Protein AF-A0A258ALD1-F1 (afdb_monomer)

pLDDT: mean 86.52, std 18.23, range [39.41, 98.69]

Foldseek 3Di:
DPDPPPVVPVVVVVVVVVVVVVVVVVVVVVCVVVVVVDPDDDPLLVVCLVCVLVQAAEQEEEAPPSPLVVSVVCCVVVVSFPWAEEAADADPVVLVVVQVVVVVVVAQEWEEEPVDGGSVRTSYYYYHLVRCLVCLVVLHDIQEYEAAALVCLPPPPCVVSSVSCLLSHHQSYHYYYHHYHDPPSVVVQVVSVVSVGRYDYGYD

Nearest PDB structures (foldseek):
  2xgj-assembly2_B  TM=9.219E-01  e=4.248E-13  Saccharomyces cerevisiae
  6ieh-assembly1_B  TM=8.951E-01  e=2.897E-13  Homo sapiens
  5ooq-assembly2_B  TM=9.127E-01  e=3.985E-13  Saccharomyces cerevisiae S288C
  6bb8-assembly1_A  TM=9.026E-01  e=2.881E-12  Neurospora crassa
  8jix-assembly1_A  TM=6.805E-01  e=1.129E-04  Bagaza virus

Solvent-accessible surface area (backbone atoms only — not comparable to full-atom values): 11188 Å² total; per-residue (Å²): 146,84,80,82,70,67,74,63,56,61,62,54,54,56,53,52,53,50,51,51,51,51,52,53,50,49,53,46,61,67,42,50,69,57,55,78,66,57,83,74,78,54,72,58,43,52,49,50,46,51,40,47,73,74,66,27,25,37,39,37,36,33,55,82,86,73,52,73,69,49,36,57,51,51,38,58,74,67,65,68,62,81,57,36,31,36,44,23,29,90,40,64,67,57,24,52,52,52,40,51,52,42,46,72,72,66,48,68,58,11,33,36,41,98,88,45,77,42,57,74,84,29,53,31,25,29,18,28,58,76,65,48,44,68,43,22,76,73,58,45,63,39,40,31,40,32,37,41,55,48,68,46,43,78,36,92,89,52,7,66,57,47,49,46,47,65,71,38,46,32,92,77,30,36,44,39,37,34,28,45,78,62,97,55,60,64,59,55,31,51,49,40,38,75,73,75,44,54,49,46,78,44,69,114

Mean predicted aligned error: 9.78 Å

Structure (mmCIF, N/CA/C/O backbone):
data_AF-A0A258ALD1-F1
#
_entry.id   AF-A0A258ALD1-F1
#
loop_
_atom_site.group_PDB
_atom_site.id
_atom_site.type_symbol
_atom_site.label_atom_id
_atom_site.label_alt_id
_atom_site.label_comp_id
_atom_site.label_asym_id
_atom_site.label_entity_id
_atom_site.label_seq_id
_atom_site.pdbx_PDB_ins_code
_atom_site.Cartn_x
_atom_site.Cartn_y
_atom_site.Cartn_z
_atom_site.occupancy
_atom_site.B_iso_or_equiv
_atom_site.auth_seq_id
_atom_site.auth_comp_id
_atom_site.auth_asym_id
_atom_site.auth_atom_id
_atom_site.pdbx_PDB_model_num
ATOM 1 N N . MET A 1 1 ? -48.082 32.576 -59.870 1.00 44.81 1 MET A N 1
ATOM 2 C CA . MET A 1 1 ? -47.242 33.188 -58.813 1.00 44.81 1 MET A CA 1
ATOM 3 C C . MET A 1 1 ? -46.838 32.114 -57.796 1.00 44.81 1 MET A C 1
ATOM 5 O O . MET A 1 1 ? -47.019 32.291 -56.600 1.00 44.81 1 MET A O 1
ATOM 9 N N . ALA A 1 2 ? -46.371 30.959 -58.283 1.00 45.81 2 ALA A N 1
ATOM 10 C CA . ALA A 1 2 ? -46.185 29.747 -57.482 1.00 45.81 2 ALA A CA 1
ATOM 11 C C . ALA A 1 2 ? -44.977 28.924 -57.966 1.00 45.81 2 ALA A C 1
ATOM 13 O O . ALA A 1 2 ? -45.041 27.704 -57.938 1.00 45.81 2 ALA A O 1
ATOM 14 N N . ASP A 1 3 ? -43.903 29.587 -58.409 1.00 47.59 3 ASP A N 1
ATOM 15 C CA . ASP A 1 3 ? -42.694 28.906 -58.905 1.00 47.59 3 ASP A CA 1
ATOM 16 C C . ASP A 1 3 ? -41.389 29.347 -58.212 1.00 47.59 3 ASP A C 1
ATOM 18 O O . ASP A 1 3 ? -40.332 28.857 -58.569 1.00 47.59 3 ASP A O 1
ATOM 22 N N . ASP A 1 4 ? -41.441 30.180 -57.162 1.00 46.56 4 ASP A N 1
ATOM 23 C CA . ASP A 1 4 ? -40.226 30.699 -56.490 1.00 46.56 4 ASP A CA 1
ATOM 24 C C . ASP A 1 4 ? -39.864 30.004 -55.158 1.00 46.56 4 ASP A C 1
ATOM 26 O O . ASP A 1 4 ? -38.891 30.369 -54.506 1.00 46.56 4 ASP A O 1
ATOM 30 N N . TRP A 1 5 ? -40.623 28.990 -54.717 1.00 42.09 5 TRP A N 1
ATOM 31 C CA . TRP A 1 5 ? -40.427 28.375 -53.386 1.00 42.09 5 TRP A CA 1
ATOM 32 C C . TRP A 1 5 ? -39.824 26.964 -53.398 1.00 42.09 5 TRP A C 1
ATOM 34 O O . TRP A 1 5 ? -39.497 26.450 -52.330 1.00 42.09 5 TRP A O 1
ATOM 44 N N . LYS A 1 6 ? -39.659 26.325 -54.566 1.00 41.78 6 LYS A N 1
ATOM 45 C CA . LYS A 1 6 ? -39.095 24.962 -54.654 1.00 41.78 6 LYS A CA 1
ATOM 46 C C . LYS A 1 6 ? -37.574 24.922 -54.819 1.00 41.78 6 LYS A C 1
ATOM 48 O O . LYS A 1 6 ? -36.954 24.005 -54.297 1.00 41.78 6 LYS A O 1
ATOM 53 N N . GLU A 1 7 ? -36.958 25.928 -55.439 1.00 41.31 7 GLU A N 1
ATOM 54 C CA . GLU A 1 7 ? -35.490 25.980 -55.581 1.00 41.31 7 GLU A CA 1
ATOM 55 C C . GLU A 1 7 ? -34.766 26.430 -54.302 1.00 41.31 7 GLU A C 1
ATOM 57 O O . GLU A 1 7 ? -33.589 26.131 -54.109 1.00 41.31 7 GLU A O 1
ATOM 62 N N . LEU A 1 8 ? -35.471 27.074 -53.365 1.00 39.41 8 LEU A N 1
ATOM 63 C CA . LEU A 1 8 ? -34.888 27.497 -52.090 1.00 39.41 8 LEU A CA 1
ATOM 64 C C . LEU A 1 8 ? -34.886 26.396 -51.015 1.00 39.41 8 LEU A C 1
ATOM 66 O O . LEU A 1 8 ? -34.181 26.554 -50.021 1.00 39.41 8 LEU A O 1
ATOM 70 N N . SER A 1 9 ? -35.614 25.281 -51.174 1.00 43.66 9 SER A N 1
ATOM 71 C CA . SER A 1 9 ? -35.670 24.229 -50.139 1.00 43.66 9 SER A CA 1
ATOM 72 C C . SER A 1 9 ? -34.640 23.109 -50.309 1.00 43.66 9 SER A C 1
ATOM 74 O O . SER A 1 9 ? -34.228 22.529 -49.308 1.00 43.66 9 SER A O 1
ATOM 76 N N . GLU A 1 10 ? -34.194 22.811 -51.533 1.00 41.88 10 GLU A N 1
ATOM 77 C CA . GLU A 1 10 ? -33.174 21.771 -51.776 1.00 41.88 10 GLU A CA 1
ATOM 78 C C . GLU A 1 10 ? -31.748 22.291 -51.523 1.00 41.88 10 GLU A C 1
ATOM 80 O O . GLU A 1 10 ? -30.927 21.586 -50.943 1.00 41.88 10 GLU A O 1
ATOM 85 N N . SER A 1 11 ? -31.480 23.570 -51.809 1.00 45.34 11 SER A N 1
ATOM 86 C CA . SER A 1 11 ? -30.176 24.202 -51.549 1.00 45.34 11 SER A CA 1
ATOM 87 C C . SER A 1 11 ? -29.830 24.317 -50.052 1.00 45.34 11 SER A C 1
ATOM 89 O O . SER A 1 11 ? -28.663 24.198 -49.679 1.00 45.34 11 SER A O 1
ATOM 91 N N . HIS A 1 12 ? -30.816 24.519 -49.170 1.00 42.66 12 HIS A N 1
ATOM 92 C CA . HIS A 1 12 ? -30.557 24.714 -47.736 1.00 42.66 12 HIS A CA 1
ATOM 93 C C . HIS A 1 12 ? -30.401 23.397 -46.955 1.00 42.66 12 HIS A C 1
ATOM 95 O O . HIS A 1 12 ? -29.731 23.383 -45.920 1.00 42.66 12 HIS A O 1
ATOM 101 N N . ALA A 1 13 ? -30.981 22.293 -47.441 1.00 46.34 13 ALA A N 1
ATOM 102 C CA . ALA A 1 13 ? -30.893 20.985 -46.789 1.00 46.34 13 ALA A CA 1
ATOM 103 C C . ALA A 1 13 ? -29.508 20.337 -46.973 1.00 46.34 13 ALA A C 1
ATOM 105 O O . ALA A 1 13 ? -28.936 19.832 -46.004 1.00 46.34 13 ALA A O 1
ATOM 106 N N . ASP A 1 14 ? -28.927 20.444 -48.172 1.00 45.59 14 ASP A N 1
ATOM 107 C CA . ASP A 1 14 ? -27.586 19.919 -48.460 1.00 45.59 14 ASP A CA 1
ATOM 108 C C . ASP A 1 14 ? -26.489 20.720 -47.746 1.00 45.59 14 ASP A C 1
ATOM 110 O O . ASP A 1 14 ? -25.555 20.143 -47.186 1.00 45.59 14 ASP A O 1
ATOM 114 N N . HIS A 1 15 ? -26.632 22.046 -47.650 1.00 43.91 15 HIS A N 1
ATOM 115 C CA . HIS A 1 15 ? -25.692 22.880 -46.897 1.00 43.91 15 HIS A CA 1
ATOM 116 C C . HIS A 1 15 ? -25.704 22.582 -45.388 1.00 43.91 15 HIS A C 1
ATOM 118 O O . HIS A 1 15 ? -24.646 22.604 -44.760 1.00 43.91 15 HIS A O 1
ATOM 124 N N . ALA A 1 16 ? -26.862 22.266 -44.796 1.00 43.94 16 ALA A N 1
ATOM 125 C CA . ALA A 1 16 ? -26.960 21.913 -43.377 1.00 43.94 16 ALA A CA 1
ATOM 126 C C . ALA A 1 16 ? -26.362 20.527 -43.065 1.00 43.94 16 ALA A C 1
ATOM 128 O O . ALA A 1 16 ? -25.743 20.353 -42.013 1.00 43.94 16 ALA A O 1
ATOM 129 N N . LEU A 1 17 ? -26.493 19.558 -43.982 1.00 46.97 17 LEU A N 1
ATOM 130 C CA . LEU A 1 17 ? -25.875 18.232 -43.850 1.00 46.97 17 LEU A CA 1
ATOM 131 C C . LEU A 1 17 ? -24.347 18.293 -43.999 1.00 46.97 17 LEU A C 1
ATOM 133 O O . LEU A 1 17 ? -23.632 17.649 -43.232 1.00 46.97 17 LEU A O 1
ATOM 137 N N . ILE A 1 18 ? -23.849 19.103 -44.939 1.00 49.31 18 ILE A N 1
ATOM 138 C CA . ILE A 1 18 ? -22.412 19.315 -45.163 1.00 49.31 18 ILE A CA 1
ATOM 139 C C . ILE A 1 18 ? -21.787 20.072 -43.983 1.00 49.31 18 ILE A C 1
ATOM 141 O O . ILE A 1 18 ? -20.772 19.632 -43.451 1.00 49.31 18 ILE A O 1
ATOM 145 N N . LEU A 1 19 ? -22.433 21.136 -43.485 1.00 48.06 19 LEU A N 1
ATOM 146 C CA . LEU A 1 19 ? -21.970 21.859 -42.293 1.00 48.06 19 LEU A CA 1
ATOM 147 C C . LEU A 1 19 ? -22.009 20.981 -41.032 1.00 48.06 19 LEU A C 1
ATOM 149 O O . LEU A 1 19 ? -21.083 21.030 -40.227 1.00 48.06 19 LEU A O 1
ATOM 153 N N . GLY A 1 20 ? -23.037 20.144 -40.857 1.00 47.97 20 GLY A N 1
ATOM 154 C CA . GLY A 1 20 ? -23.126 19.201 -39.737 1.00 47.97 20 GLY A CA 1
ATOM 155 C C . GLY A 1 20 ? -22.045 18.112 -39.770 1.00 47.97 20 GLY A C 1
ATOM 156 O O . GLY A 1 20 ? -21.479 17.776 -38.727 1.00 47.97 20 GLY A O 1
ATOM 157 N N . ALA A 1 21 ? -21.708 17.603 -40.960 1.00 51.12 21 ALA A N 1
ATOM 158 C CA . ALA A 1 21 ? -20.622 16.644 -41.157 1.00 51.12 21 ALA A CA 1
ATOM 159 C C . ALA A 1 21 ? -19.234 17.284 -40.962 1.00 51.12 21 ALA A C 1
ATOM 161 O O . ALA A 1 21 ? -18.364 16.671 -40.341 1.00 51.12 21 ALA A O 1
ATOM 162 N N . ASP A 1 22 ? -19.032 18.525 -41.413 1.00 52.34 22 ASP A N 1
ATOM 163 C CA . ASP A 1 22 ? -17.782 19.276 -41.227 1.00 52.34 22 ASP A CA 1
ATOM 164 C C . ASP A 1 22 ? -17.553 19.685 -39.765 1.00 52.34 22 ASP A C 1
ATOM 166 O O . ASP A 1 22 ? -16.430 19.603 -39.264 1.00 52.34 22 ASP A O 1
ATOM 170 N N . ILE A 1 23 ? -18.607 20.054 -39.029 1.00 55.16 23 ILE A N 1
ATOM 171 C CA . ILE A 1 23 ? -18.513 20.350 -37.591 1.00 55.16 23 ILE A CA 1
ATOM 172 C C . ILE A 1 23 ? -18.204 19.069 -36.803 1.00 55.16 23 ILE A C 1
ATOM 174 O O . ILE A 1 23 ? -17.305 19.072 -35.961 1.00 55.16 23 ILE A O 1
ATOM 178 N N . ALA A 1 24 ? -18.882 17.954 -37.102 1.00 56.69 24 ALA A N 1
ATOM 179 C CA . ALA A 1 24 ? -18.622 16.673 -36.444 1.00 56.69 24 ALA A CA 1
ATOM 180 C C . ALA A 1 24 ? -17.208 16.142 -36.737 1.00 56.69 24 ALA A C 1
ATOM 182 O O . ALA A 1 24 ? -16.522 15.676 -35.826 1.00 56.69 24 ALA A O 1
ATOM 183 N N . THR A 1 25 ? -16.734 16.249 -37.983 1.00 56.81 25 THR A N 1
ATOM 184 C CA . THR A 1 25 ? -15.380 15.815 -38.372 1.00 56.81 25 THR A CA 1
ATOM 185 C C . THR A 1 25 ? -14.284 16.750 -37.862 1.00 56.81 25 THR A C 1
ATOM 187 O O . THR A 1 25 ? -13.204 16.269 -37.523 1.00 56.81 25 THR A O 1
ATOM 190 N N . SER A 1 26 ? -14.549 18.053 -37.738 1.00 56.59 26 SER A N 1
ATOM 191 C CA . SER A 1 26 ? -13.669 19.027 -37.080 1.00 56.59 26 SER A CA 1
ATOM 192 C C . SER A 1 26 ? -13.535 18.745 -35.579 1.00 56.59 26 SER A C 1
ATOM 194 O O . SER A 1 26 ? -12.419 18.586 -35.081 1.00 56.59 26 SER A O 1
ATOM 196 N N . SER A 1 27 ? -14.653 18.569 -34.862 1.00 59.19 27 SER A N 1
ATOM 197 C CA . SER A 1 27 ? -14.642 18.186 -33.443 1.00 59.19 27 SER A CA 1
ATOM 198 C C . SER A 1 27 ? -13.949 16.843 -33.214 1.00 59.19 27 SER A C 1
ATOM 200 O O . SER A 1 27 ? -13.121 16.743 -32.314 1.00 59.19 27 SER A O 1
ATOM 202 N N . LEU A 1 28 ? -14.195 15.836 -34.059 1.00 57.81 28 LEU A N 1
ATOM 203 C CA . LEU A 1 28 ? -13.461 14.568 -34.013 1.00 57.81 28 LEU A CA 1
ATOM 204 C C . LEU A 1 28 ? -11.965 14.768 -34.282 1.00 57.81 28 LEU A C 1
ATOM 206 O O . LEU A 1 28 ? -11.157 14.254 -33.521 1.00 57.81 28 LEU A O 1
ATOM 210 N N . LYS A 1 29 ? -11.561 15.563 -35.281 1.00 58.94 29 LYS A N 1
ATOM 21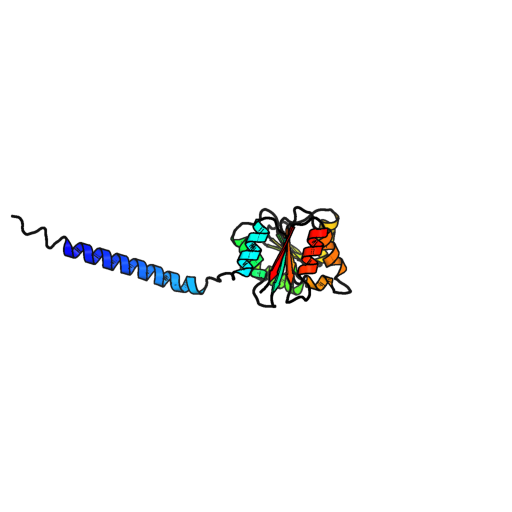1 C CA . LYS A 1 29 ? -10.143 15.885 -35.546 1.00 58.94 29 LYS A CA 1
ATOM 212 C C . LYS A 1 29 ? -9.453 16.609 -34.395 1.00 58.94 29 LYS A C 1
ATOM 214 O O . LYS A 1 29 ? -8.267 16.380 -34.187 1.00 58.94 29 LYS A O 1
ATOM 219 N N . HIS A 1 30 ? -10.172 17.432 -33.638 1.00 60.16 30 HIS A N 1
ATOM 220 C CA . HIS A 1 30 ? -9.656 18.062 -32.422 1.00 60.16 30 HIS A CA 1
ATOM 221 C C . HIS A 1 30 ? -9.643 17.116 -31.209 1.00 60.16 30 HIS A C 1
ATOM 223 O O . HIS A 1 30 ? -8.811 17.292 -30.321 1.00 60.16 30 HIS A O 1
ATOM 229 N N . MET A 1 31 ? -10.505 16.092 -31.185 1.00 55.91 31 MET A N 1
ATOM 230 C CA . MET A 1 31 ? -10.523 15.038 -30.160 1.00 55.91 31 MET A CA 1
ATOM 231 C C . MET A 1 31 ? -9.544 13.886 -30.439 1.00 55.91 31 MET A C 1
ATOM 233 O O . MET A 1 31 ? -9.090 13.228 -29.514 1.00 55.91 31 MET A O 1
ATOM 237 N N . LEU A 1 32 ? -9.183 13.616 -31.694 1.00 56.03 32 LEU A N 1
ATOM 238 C CA . LEU A 1 32 ? -8.274 12.523 -32.069 1.00 56.03 32 LEU A CA 1
ATOM 239 C C . LEU A 1 32 ? -6.878 12.624 -31.406 1.00 56.03 32 LEU A C 1
ATOM 241 O O . LEU A 1 32 ? -6.386 11.602 -30.925 1.00 56.03 32 LEU A O 1
ATOM 245 N N . PRO A 1 33 ? -6.249 13.812 -31.286 1.00 54.00 33 PRO A N 1
ATOM 246 C CA . PRO A 1 33 ? -5.007 13.973 -30.531 1.00 54.00 33 PRO A CA 1
ATOM 247 C C . PRO A 1 33 ? -5.159 13.661 -29.036 1.00 54.00 33 PRO A C 1
ATOM 249 O O . PRO A 1 33 ? -4.245 13.093 -28.443 1.00 54.00 33 PRO A O 1
ATOM 252 N N . SER A 1 34 ? -6.305 13.993 -28.430 1.00 53.38 34 SER A N 1
ATOM 253 C CA . SER A 1 34 ? -6.601 13.687 -27.024 1.00 53.38 34 SER A CA 1
ATOM 254 C C . SER A 1 34 ? -7.017 12.228 -26.805 1.00 53.38 34 SER A C 1
ATOM 256 O O . SER A 1 34 ? -6.728 11.672 -25.748 1.00 53.38 34 SER A O 1
ATOM 258 N N . LEU A 1 35 ? -7.591 11.562 -27.812 1.00 51.50 35 LEU A N 1
ATOM 259 C CA . LEU A 1 35 ? -7.842 10.116 -27.812 1.00 51.50 35 LEU A CA 1
ATOM 260 C C . LEU A 1 35 ? -6.537 9.303 -27.828 1.00 51.50 35 LEU A C 1
ATOM 262 O O . LEU A 1 35 ? -6.456 8.286 -27.149 1.00 51.50 35 LEU A O 1
ATOM 266 N N . ASN A 1 36 ? -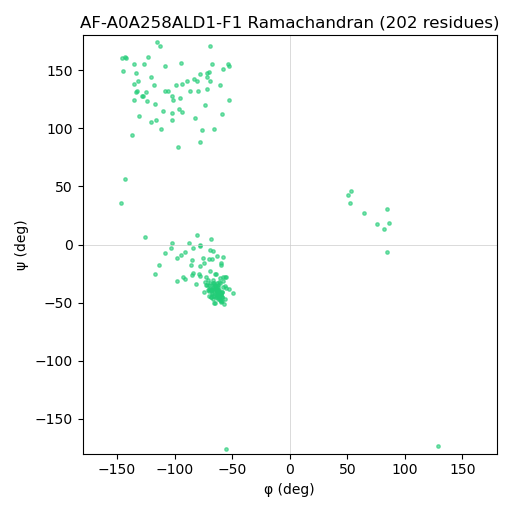5.486 9.781 -28.504 1.00 47.66 36 ASN A N 1
ATOM 267 C CA . ASN A 1 36 ? -4.157 9.147 -28.469 1.00 47.66 36 ASN A CA 1
ATOM 268 C C . ASN A 1 36 ? -3.425 9.291 -27.119 1.00 47.66 36 ASN A C 1
ATOM 270 O O . ASN A 1 36 ? -2.415 8.625 -26.902 1.00 47.66 36 ASN A O 1
ATOM 274 N N . GLN A 1 37 ? -3.910 10.151 -26.219 1.00 56.41 37 GLN A N 1
ATOM 275 C CA . GLN A 1 37 ? -3.384 10.311 -24.856 1.00 56.41 37 GLN A CA 1
ATOM 276 C C . GLN A 1 37 ? -4.270 9.640 -23.796 1.00 56.41 37 GLN A C 1
ATOM 278 O O . GLN A 1 37 ? -3.920 9.634 -22.615 1.00 56.41 37 GLN A O 1
ATOM 283 N N . LEU A 1 38 ? -5.405 9.058 -24.195 1.00 62.09 38 LEU A N 1
ATOM 284 C CA . LEU A 1 38 ? -6.278 8.319 -23.293 1.00 62.09 38 LEU A CA 1
ATOM 285 C C . LEU A 1 38 ? -5.664 6.947 -23.011 1.00 62.09 38 LEU A C 1
ATOM 287 O O . LEU A 1 38 ? -5.788 6.004 -23.790 1.00 62.09 38 LEU A O 1
ATOM 291 N N . LYS A 1 39 ? -4.997 6.844 -21.860 1.00 76.25 39 LYS A N 1
ATOM 292 C CA . LYS A 1 39 ? -4.595 5.564 -21.278 1.00 76.25 39 LYS A CA 1
ATOM 293 C C . LYS A 1 39 ? -5.869 4.813 -20.895 1.00 76.25 39 LYS A C 1
ATOM 295 O O . LYS A 1 39 ? -6.495 5.130 -19.891 1.00 76.25 39 LYS A O 1
ATOM 300 N N . LEU A 1 40 ? -6.296 3.875 -21.734 1.00 84.25 40 LEU A N 1
ATOM 301 C CA . LEU A 1 40 ? -7.428 3.014 -21.415 1.00 84.25 40 LEU A CA 1
ATOM 302 C C . LEU A 1 40 ? -6.954 1.896 -20.482 1.00 84.25 40 LEU A C 1
ATOM 304 O O . LEU A 1 40 ? -5.919 1.288 -20.754 1.00 84.25 40 LEU A O 1
ATOM 308 N N . PRO A 1 41 ? -7.672 1.633 -19.384 1.00 88.31 41 PRO A N 1
ATOM 309 C CA . PRO A 1 41 ? -7.338 0.535 -18.495 1.00 88.31 41 PRO A CA 1
ATOM 310 C C . PRO A 1 41 ? -7.660 -0.817 -19.123 1.00 88.31 41 PRO A C 1
ATOM 312 O O . PRO A 1 41 ? -8.678 -0.993 -19.799 1.00 88.31 41 PRO A O 1
ATOM 315 N N . ASP A 1 42 ? -6.806 -1.788 -18.833 1.00 93.50 42 ASP A N 1
ATOM 316 C CA . ASP A 1 42 ? -7.022 -3.172 -19.225 1.00 93.50 42 ASP A CA 1
ATOM 317 C C . ASP A 1 42 ? -8.215 -3.783 -18.464 1.00 93.50 42 ASP A C 1
ATOM 319 O O . ASP A 1 42 ? -8.516 -3.376 -17.332 1.00 93.50 42 ASP A O 1
ATOM 323 N N . PRO A 1 43 ? -8.872 -4.826 -19.012 1.00 94.88 43 PRO A N 1
ATOM 324 C CA . PRO A 1 43 ? -10.003 -5.482 -18.354 1.00 94.88 43 PRO A CA 1
ATOM 325 C C . PRO A 1 43 ? -9.717 -5.942 -16.916 1.00 94.88 43 PRO A C 1
ATOM 327 O O . PRO A 1 43 ? -10.572 -5.790 -16.044 1.00 94.88 43 PRO A O 1
ATOM 330 N N . TRP A 1 44 ? -8.509 -6.443 -16.642 1.00 94.88 44 TRP A N 1
ATOM 331 C CA . TRP A 1 44 ? -8.108 -6.895 -15.306 1.00 94.88 44 TRP A CA 1
ATOM 332 C C . TRP A 1 44 ? -7.955 -5.727 -14.313 1.00 94.88 44 TRP A C 1
ATOM 334 O O . TRP A 1 44 ? -8.303 -5.859 -13.141 1.00 94.88 44 TRP A O 1
ATOM 344 N N . GLN A 1 45 ? -7.521 -4.546 -14.773 1.00 96.38 45 GLN A N 1
ATOM 345 C CA . GLN A 1 45 ? -7.446 -3.341 -13.936 1.00 96.38 45 GLN A CA 1
ATOM 346 C C . GLN A 1 45 ? -8.854 -2.873 -13.559 1.00 96.38 45 GLN A C 1
ATOM 348 O O . GLN A 1 45 ? -9.125 -2.571 -12.398 1.00 96.38 45 GLN A O 1
ATOM 353 N N . HIS A 1 46 ? -9.783 -2.885 -14.520 1.00 94.94 46 HIS A N 1
ATOM 354 C CA . HIS A 1 46 ? -11.198 -2.614 -14.266 1.00 94.94 46 HIS A CA 1
ATOM 355 C C . HIS A 1 46 ? -11.842 -3.625 -13.314 1.00 94.94 46 HIS A C 1
ATOM 357 O O . HIS A 1 46 ? -12.610 -3.232 -12.434 1.00 94.94 46 HIS A O 1
ATOM 363 N N . GLN A 1 47 ? -11.523 -4.912 -13.457 1.00 96.81 47 GLN A N 1
ATOM 364 C CA . GLN A 1 47 ? -11.979 -5.946 -12.532 1.00 96.81 47 GLN A CA 1
ATOM 365 C C . GLN A 1 47 ? -11.515 -5.644 -11.100 1.00 96.81 47 GLN A C 1
ATOM 367 O O . GLN A 1 47 ? -12.348 -5.618 -10.195 1.00 96.81 47 GLN A O 1
ATOM 372 N N . ALA A 1 48 ? -10.229 -5.335 -10.901 1.00 97.25 48 ALA A N 1
ATOM 373 C CA . ALA A 1 48 ? -9.690 -4.974 -9.589 1.00 97.25 48 ALA A CA 1
ATOM 374 C C . ALA A 1 48 ? -10.392 -3.744 -8.986 1.00 97.25 48 ALA A C 1
ATOM 376 O O . ALA A 1 48 ? -10.800 -3.766 -7.825 1.00 97.25 48 ALA A O 1
ATOM 377 N N . VAL A 1 49 ? -10.608 -2.692 -9.784 1.00 96.44 49 VAL A N 1
ATOM 378 C CA . VAL A 1 49 ? -11.348 -1.491 -9.356 1.00 96.44 49 VAL A CA 1
ATOM 379 C C . VAL A 1 49 ? -12.771 -1.841 -8.908 1.00 96.44 49 VAL A C 1
ATOM 381 O O . VAL A 1 49 ? -13.222 -1.367 -7.865 1.00 96.44 49 VAL A O 1
ATOM 384 N N . ASN A 1 50 ? -13.488 -2.673 -9.665 1.00 96.06 50 ASN A N 1
ATOM 385 C CA . ASN A 1 50 ? -14.861 -3.055 -9.332 1.00 96.06 50 ASN A CA 1
ATOM 386 C C . ASN A 1 50 ? -14.942 -3.882 -8.043 1.00 96.06 50 ASN A C 1
ATOM 388 O O . ASN A 1 50 ? -15.828 -3.634 -7.226 1.00 96.06 50 ASN A O 1
ATOM 392 N N . LEU A 1 51 ? -13.998 -4.801 -7.831 1.00 97.44 51 LEU A N 1
ATOM 393 C CA . LEU A 1 51 ? -13.909 -5.606 -6.611 1.00 97.44 51 LEU A CA 1
ATOM 394 C C . LEU A 1 51 ? -13.663 -4.739 -5.368 1.00 97.44 51 LEU A C 1
ATOM 396 O O . LEU A 1 51 ? -14.391 -4.854 -4.377 1.00 97.44 51 LEU A O 1
ATOM 400 N N . LEU A 1 52 ? -12.715 -3.798 -5.451 1.00 96.88 52 LEU A N 1
ATOM 401 C CA . LEU A 1 52 ? -12.446 -2.839 -4.372 1.00 96.88 52 LEU A CA 1
ATOM 402 C C . LEU A 1 52 ? -13.689 -2.000 -4.051 1.00 96.88 52 LEU A C 1
ATOM 404 O O . LEU A 1 52 ? -14.036 -1.808 -2.884 1.00 96.88 52 LEU A O 1
ATOM 408 N N . ARG A 1 53 ? -14.421 -1.560 -5.084 1.00 94.25 53 ARG A N 1
ATOM 409 C CA . ARG A 1 53 ? -15.677 -0.807 -4.932 1.00 94.25 53 ARG A CA 1
ATOM 410 C C . ARG A 1 53 ? -16.808 -1.628 -4.317 1.00 94.25 53 ARG A C 1
ATOM 412 O O . ARG A 1 53 ? -17.640 -1.056 -3.618 1.00 94.25 53 ARG A O 1
ATOM 419 N N . SER A 1 54 ? -16.847 -2.943 -4.538 1.00 94.44 54 SER A N 1
ATOM 420 C CA . SER A 1 54 ? -17.807 -3.837 -3.873 1.00 94.44 54 SER A CA 1
ATOM 421 C C . SER A 1 54 ? -17.427 -4.188 -2.432 1.00 94.44 54 SER A C 1
ATOM 423 O O . SER A 1 54 ? -18.162 -4.910 -1.759 1.00 94.44 54 SER A O 1
ATOM 425 N N . GLY A 1 55 ? -16.302 -3.666 -1.939 1.00 94.38 55 GLY A N 1
ATOM 426 C CA . GLY A 1 55 ? -15.829 -3.905 -0.584 1.00 94.38 55 GLY A CA 1
ATOM 427 C C . GLY A 1 55 ? -14.989 -5.174 -0.429 1.00 94.38 55 GLY A C 1
ATOM 428 O O . GLY A 1 55 ? -14.840 -5.641 0.698 1.00 94.38 55 GLY A O 1
ATOM 429 N N . CYS A 1 56 ? -14.453 -5.721 -1.524 1.00 97.38 56 CYS A N 1
ATOM 430 C CA . CYS A 1 56 ? -13.489 -6.818 -1.481 1.00 97.38 56 CYS A CA 1
ATOM 431 C C . CYS A 1 56 ? -12.067 -6.265 -1.397 1.00 97.38 56 CYS A C 1
ATOM 433 O O . CYS A 1 56 ? -11.737 -5.276 -2.049 1.00 97.38 56 CYS A O 1
ATOM 435 N N . ASP A 1 57 ? -11.226 -6.918 -0.611 1.00 98.56 57 ASP A N 1
ATOM 436 C CA . ASP A 1 57 ? -9.784 -6.811 -0.737 1.00 98.56 57 ASP A CA 1
ATOM 437 C C . ASP A 1 57 ? -9.342 -7.499 -2.030 1.00 98.56 57 ASP A C 1
ATOM 439 O O . ASP A 1 57 ? -9.965 -8.463 -2.484 1.00 98.56 57 ASP A O 1
ATOM 443 N N . VAL A 1 58 ? -8.274 -6.999 -2.642 1.00 98.50 58 VAL A N 1
ATOM 444 C CA . VAL A 1 58 ? -7.808 -7.506 -3.934 1.00 98.50 58 VAL A CA 1
ATOM 445 C C . VAL A 1 58 ? -6.333 -7.852 -3.869 1.00 98.50 58 VAL A C 1
ATOM 447 O O . VAL A 1 58 ? -5.503 -7.019 -3.503 1.00 98.50 58 VAL A O 1
ATOM 450 N N . VAL A 1 59 ? -6.014 -9.077 -4.281 1.00 98.19 59 VAL A N 1
ATOM 451 C CA . VAL A 1 59 ? -4.647 -9.562 -4.475 1.00 98.19 59 VAL A CA 1
ATOM 452 C C . VAL A 1 59 ? -4.348 -9.559 -5.969 1.00 98.19 59 VAL A C 1
ATOM 454 O O . VAL A 1 59 ? -4.946 -10.310 -6.735 1.00 98.19 59 VAL A O 1
ATOM 457 N N . VAL A 1 60 ? -3.425 -8.705 -6.399 1.00 97.06 60 VAL A N 1
ATOM 458 C CA . VAL A 1 60 ? -3.029 -8.584 -7.804 1.00 97.06 60 VAL A CA 1
ATOM 459 C C . VAL A 1 60 ? -1.714 -9.314 -8.033 1.00 97.06 60 VAL A C 1
ATOM 461 O O . VAL A 1 60 ? -0.701 -8.983 -7.411 1.00 97.06 60 VAL A O 1
ATOM 464 N N . SER A 1 61 ? -1.707 -10.249 -8.983 1.00 93.50 61 SER A N 1
ATOM 465 C CA . SER A 1 61 ? -0.475 -10.817 -9.532 1.00 93.50 61 SER A CA 1
ATOM 466 C C . SER A 1 61 ? -0.367 -10.477 -11.013 1.00 93.50 61 SER A C 1
ATOM 468 O O . SER A 1 61 ? -1.103 -10.998 -11.845 1.00 93.50 61 SER A O 1
ATOM 470 N N . ALA A 1 62 ? 0.547 -9.565 -11.335 1.00 92.06 62 ALA A N 1
ATOM 471 C CA . ALA A 1 62 ? 0.804 -9.138 -12.705 1.00 92.06 62 ALA A CA 1
ATOM 472 C C . ALA A 1 62 ? 2.299 -8.843 -12.879 1.00 92.06 62 ALA A C 1
ATOM 474 O O . ALA A 1 62 ? 2.930 -8.361 -11.928 1.00 92.06 62 ALA A O 1
ATOM 475 N N . PRO A 1 63 ? 2.889 -9.043 -14.069 1.00 90.06 63 PRO A N 1
ATOM 476 C CA . PRO A 1 63 ? 4.287 -8.710 -14.321 1.00 90.06 63 PRO A CA 1
ATOM 477 C C . PRO A 1 63 ? 4.649 -7.263 -13.947 1.00 90.06 63 PRO A C 1
ATOM 479 O O . PRO A 1 63 ? 3.817 -6.345 -13.927 1.00 90.06 63 PRO A O 1
ATOM 482 N N . THR A 1 64 ? 5.920 -7.026 -13.628 1.00 87.31 64 THR A N 1
ATOM 483 C CA . THR A 1 64 ? 6.435 -5.660 -13.453 1.00 87.31 64 THR A CA 1
ATOM 484 C C . THR A 1 64 ? 6.280 -4.886 -14.760 1.00 87.31 64 THR A C 1
ATOM 486 O O . THR A 1 64 ? 6.514 -5.422 -15.839 1.00 87.31 64 THR A O 1
ATOM 489 N N . GLY A 1 65 ? 5.834 -3.632 -14.674 1.00 85.19 65 GLY A N 1
ATOM 490 C CA . GLY A 1 65 ? 5.532 -2.815 -15.854 1.00 85.19 65 GLY A CA 1
ATOM 491 C C . GLY A 1 65 ? 4.132 -3.015 -16.447 1.00 85.19 65 GLY A C 1
ATOM 492 O O . GLY A 1 65 ? 3.735 -2.209 -17.279 1.00 85.19 65 GLY A O 1
ATOM 493 N N . ALA A 1 66 ? 3.331 -3.979 -15.969 1.00 88.00 66 ALA A N 1
ATOM 494 C CA . ALA A 1 66 ? 1.942 -4.171 -16.422 1.00 88.00 66 ALA A CA 1
ATOM 495 C C . ALA A 1 66 ? 0.989 -3.018 -16.028 1.00 88.00 66 ALA A C 1
ATOM 497 O O . ALA A 1 66 ? -0.171 -2.999 -16.413 1.00 88.00 66 ALA A O 1
ATOM 498 N N . GLY A 1 67 ? 1.449 -2.042 -15.239 1.00 90.69 67 GLY A N 1
ATOM 499 C CA . GLY A 1 67 ? 0.628 -0.896 -14.842 1.00 90.69 67 GLY A CA 1
ATOM 500 C C . GLY A 1 67 ? -0.265 -1.147 -13.626 1.00 90.69 67 GLY A C 1
ATOM 501 O O . GLY A 1 67 ? -1.308 -0.519 -13.510 1.00 90.69 67 GLY A O 1
ATOM 502 N N . LYS A 1 68 ? 0.142 -2.014 -12.688 1.00 94.69 68 LYS A N 1
ATOM 503 C CA . LYS A 1 68 ? -0.578 -2.274 -11.420 1.00 94.69 68 LYS A CA 1
ATOM 504 C C . LYS A 1 68 ? -0.955 -1.001 -10.656 1.00 94.69 68 LYS A C 1
ATOM 506 O O . LYS A 1 68 ? -2.087 -0.876 -10.199 1.00 94.69 68 LYS A O 1
ATOM 511 N N . THR A 1 69 ? -0.044 -0.027 -10.594 1.00 94.25 69 THR A N 1
ATOM 512 C CA . THR A 1 69 ? -0.284 1.287 -9.973 1.00 94.25 69 THR A CA 1
ATOM 513 C C . THR A 1 69 ? -1.494 2.007 -10.574 1.00 94.25 69 THR A C 1
ATOM 515 O O . THR A 1 69 ? -2.184 2.738 -9.866 1.00 94.25 69 THR A O 1
ATOM 518 N N . TYR A 1 70 ? -1.823 1.745 -11.845 1.00 95.19 70 TYR A N 1
ATOM 519 C CA . TYR A 1 70 ? -2.958 2.377 -12.507 1.00 95.19 70 TYR A CA 1
ATOM 520 C C . TYR A 1 70 ? -4.303 1.987 -11.875 1.00 95.19 70 TYR A C 1
ATOM 522 O O . TYR A 1 70 ? -5.226 2.790 -11.898 1.00 95.19 70 TYR A O 1
ATOM 530 N N . ILE A 1 71 ? -4.413 0.824 -11.214 1.00 96.06 71 ILE A N 1
ATOM 531 C CA . ILE A 1 71 ? -5.611 0.455 -10.433 1.00 96.06 71 ILE A CA 1
ATOM 532 C C . ILE A 1 71 ? -5.906 1.517 -9.369 1.00 96.06 71 ILE A C 1
ATOM 534 O O . ILE A 1 71 ? -7.042 1.975 -9.233 1.00 96.06 71 ILE A O 1
ATOM 538 N N . PHE A 1 72 ? -4.877 1.932 -8.628 1.00 96.88 72 PHE A N 1
ATOM 539 C CA . PHE A 1 72 ? -5.014 2.952 -7.595 1.00 96.88 72 PHE A CA 1
ATOM 540 C C . PHE A 1 72 ? -5.341 4.326 -8.194 1.00 96.88 72 PHE A C 1
ATOM 542 O O . PHE A 1 72 ? -6.220 5.033 -7.700 1.00 96.88 72 PHE A O 1
ATOM 549 N N . GLU A 1 73 ? -4.688 4.681 -9.301 1.00 95.19 73 GLU A N 1
ATOM 550 C CA . GLU A 1 73 ? -4.927 5.944 -10.003 1.00 95.19 73 GLU A CA 1
ATOM 551 C C . GLU A 1 73 ? -6.360 6.048 -10.539 1.00 95.19 73 GLU A C 1
ATOM 553 O O . GLU A 1 73 ? -6.983 7.100 -10.400 1.00 95.19 73 GLU A O 1
ATOM 558 N N . LEU A 1 74 ? -6.928 4.955 -11.054 1.00 94.06 74 LEU A N 1
ATOM 559 C CA . LEU A 1 74 ? -8.327 4.891 -11.487 1.00 94.06 74 LEU A CA 1
ATOM 560 C C . LEU A 1 74 ? -9.303 5.108 -10.323 1.00 94.06 74 LEU A C 1
ATOM 562 O O . LEU A 1 74 ? -10.282 5.842 -10.470 1.00 94.06 74 LEU A O 1
ATOM 566 N N . LEU A 1 75 ? -9.042 4.513 -9.152 1.00 93.31 75 LEU A N 1
ATOM 567 C CA . LEU A 1 75 ? -9.872 4.721 -7.956 1.00 93.31 75 LEU A CA 1
ATOM 568 C C . LEU A 1 75 ? -9.843 6.178 -7.494 1.00 93.31 75 LEU A C 1
ATOM 570 O O . LEU A 1 75 ? -10.889 6.740 -7.150 1.00 93.31 75 LEU A O 1
ATOM 574 N N . HIS A 1 76 ? -8.653 6.783 -7.500 1.00 92.56 76 HIS A N 1
ATOM 575 C CA . HIS A 1 76 ? -8.471 8.179 -7.128 1.00 92.56 76 HIS A CA 1
ATOM 576 C C . HIS A 1 76 ? -9.182 9.121 -8.112 1.00 92.56 76 HIS A C 1
ATOM 578 O O . HIS A 1 76 ? -9.988 9.957 -7.698 1.00 92.56 76 HIS A O 1
ATOM 584 N N . GLN A 1 77 ? -8.958 8.944 -9.418 1.00 88.94 77 GLN A N 1
ATOM 585 C CA . GLN A 1 77 ? -9.561 9.763 -10.478 1.00 88.94 77 GLN A CA 1
ATOM 586 C C . GLN A 1 77 ? -11.087 9.632 -10.525 1.00 88.94 77 GLN A C 1
ATOM 588 O O . GLN A 1 77 ? -11.789 10.629 -10.699 1.00 88.94 77 GLN A O 1
ATOM 593 N N . GLY A 1 78 ? -11.612 8.424 -10.302 1.00 84.44 78 GLY A N 1
ATOM 594 C CA . GLY A 1 78 ? -13.050 8.167 -10.212 1.00 84.44 78 GLY A CA 1
ATOM 595 C C . GLY A 1 78 ? -13.717 8.762 -8.966 1.00 84.44 78 GLY A C 1
ATOM 596 O O . GLY A 1 78 ? -14.937 8.682 -8.837 1.00 84.44 78 GLY A O 1
ATOM 597 N N . ARG A 1 79 ? -12.941 9.363 -8.045 1.00 82.31 79 ARG A N 1
ATOM 598 C CA . ARG A 1 79 ? -13.403 9.874 -6.740 1.00 82.31 79 ARG A CA 1
ATOM 599 C C . ARG A 1 79 ? -14.179 8.819 -5.947 1.00 82.31 79 ARG A C 1
ATOM 601 O O . ARG A 1 79 ? -15.150 9.125 -5.261 1.00 82.31 79 ARG A O 1
ATOM 608 N N . HIS A 1 80 ? -13.751 7.565 -6.068 1.00 78.25 80 HIS A N 1
ATOM 609 C CA . HIS A 1 80 ? -14.377 6.420 -5.407 1.00 78.25 80 HIS A CA 1
ATOM 610 C C . HIS A 1 80 ? -13.765 6.124 -4.032 1.00 78.25 80 HIS A C 1
ATOM 612 O O . HIS A 1 80 ? -14.267 5.273 -3.303 1.00 78.25 80 HIS A O 1
ATOM 618 N N . LEU A 1 81 ? -12.686 6.822 -3.673 1.00 79.12 81 LEU A N 1
ATOM 619 C CA . LEU A 1 81 ? -12.054 6.728 -2.364 1.00 79.12 81 LEU A CA 1
ATOM 620 C C . LEU A 1 81 ? -12.798 7.624 -1.368 1.00 79.12 81 LEU A C 1
ATOM 622 O O . LEU A 1 81 ? -12.721 8.850 -1.433 1.00 79.12 81 LEU A O 1
ATOM 626 N N . HIS A 1 82 ? -13.524 6.999 -0.444 1.00 85.12 82 HIS A N 1
ATOM 627 C CA . HIS A 1 82 ? -14.201 7.675 0.660 1.00 85.12 82 HIS A CA 1
ATOM 628 C C . HIS A 1 82 ? -13.332 7.597 1.920 1.00 85.12 82 HIS A C 1
ATOM 630 O O . HIS A 1 82 ? -13.500 6.704 2.743 1.00 85.12 82 HIS A O 1
ATOM 636 N N . GLY A 1 83 ? -12.378 8.521 2.043 1.00 93.75 83 GLY A N 1
ATOM 637 C CA . GLY A 1 83 ? -11.429 8.592 3.157 1.00 93.75 83 GLY A CA 1
ATOM 638 C C . GLY A 1 83 ? -9.980 8.683 2.681 1.00 93.75 83 GLY A C 1
ATOM 639 O O . GLY A 1 83 ? -9.720 8.832 1.487 1.00 93.75 83 GLY A O 1
ATOM 640 N N . GLN A 1 84 ? -9.041 8.610 3.624 1.00 97.44 84 GLN A N 1
ATOM 641 C CA . GLN A 1 84 ? -7.613 8.589 3.310 1.00 97.44 84 GLN A CA 1
ATOM 642 C C . GLN A 1 84 ? -7.237 7.264 2.640 1.00 97.44 84 GLN A C 1
ATOM 644 O O . GLN A 1 84 ? -7.705 6.202 3.054 1.00 97.44 84 GLN A O 1
ATOM 649 N N . ALA A 1 85 ? -6.361 7.327 1.643 1.00 98.31 85 ALA A N 1
ATOM 650 C CA . ALA A 1 85 ? -5.693 6.174 1.072 1.00 98.31 85 ALA A CA 1
ATOM 651 C C . ALA A 1 85 ? -4.180 6.271 1.270 1.00 98.31 85 ALA A C 1
ATOM 653 O O . ALA A 1 85 ? -3.582 7.329 1.075 1.00 98.31 85 ALA A O 1
ATOM 654 N N . ILE A 1 86 ? -3.561 5.154 1.640 1.00 98.62 86 ILE A N 1
ATOM 655 C CA . ILE A 1 86 ? -2.117 5.070 1.857 1.00 98.62 86 ILE A CA 1
ATOM 656 C C . ILE A 1 86 ? -1.544 4.091 0.851 1.00 98.62 86 ILE A C 1
ATOM 658 O O . ILE A 1 86 ? -1.934 2.926 0.829 1.00 98.62 86 ILE A O 1
ATOM 662 N N . TYR A 1 87 ? -0.620 4.573 0.025 1.00 98.69 87 TYR A N 1
ATOM 663 C CA . TYR A 1 87 ? 0.107 3.763 -0.937 1.00 98.69 87 TYR A CA 1
ATOM 664 C C . TYR A 1 87 ? 1.503 3.481 -0.405 1.00 98.69 87 TYR A C 1
ATOM 666 O O . TYR A 1 87 ? 2.352 4.373 -0.352 1.00 98.69 87 TYR A O 1
ATOM 674 N N . THR A 1 88 ? 1.734 2.241 0.015 1.00 98.44 88 THR A N 1
ATOM 675 C CA . THR A 1 88 ? 3.028 1.836 0.556 1.00 98.44 88 THR A CA 1
ATOM 676 C C . THR A 1 88 ? 3.915 1.236 -0.523 1.00 98.44 88 THR A C 1
ATOM 678 O O . THR A 1 88 ? 3.453 0.468 -1.361 1.00 98.44 88 THR A O 1
ATOM 681 N N . VAL A 1 89 ? 5.193 1.600 -0.495 1.00 97.25 89 VAL A N 1
ATOM 682 C CA . VAL A 1 89 ? 6.243 1.094 -1.389 1.00 97.25 89 VAL A CA 1
ATOM 683 C C . VAL A 1 89 ? 7.419 0.563 -0.572 1.00 97.25 89 VAL A C 1
ATOM 685 O O . VAL A 1 89 ? 7.638 1.002 0.564 1.00 97.25 89 VAL A O 1
ATOM 688 N N . PRO A 1 90 ? 8.228 -0.363 -1.120 1.00 94.12 90 PRO A N 1
ATOM 689 C CA . PRO A 1 90 ? 9.234 -1.050 -0.324 1.00 94.12 90 PRO A CA 1
ATOM 690 C C . PRO A 1 90 ? 10.444 -0.182 0.014 1.00 94.12 90 PRO A C 1
ATOM 692 O O . PRO A 1 90 ? 11.202 -0.560 0.899 1.00 94.12 90 PRO A O 1
ATOM 695 N N . THR A 1 91 ? 10.698 0.948 -0.642 1.00 95.38 91 THR A N 1
ATOM 696 C CA . THR A 1 91 ? 11.879 1.768 -0.323 1.00 95.38 91 THR A CA 1
ATOM 697 C C . THR A 1 91 ? 11.538 3.245 -0.241 1.00 95.38 91 THR A C 1
ATOM 699 O O . THR A 1 91 ? 10.594 3.722 -0.866 1.00 95.38 91 THR A O 1
ATOM 702 N N . ARG A 1 92 ? 12.354 3.991 0.508 1.00 96.75 92 ARG A N 1
ATOM 703 C CA . ARG A 1 92 ? 12.237 5.452 0.604 1.00 96.75 92 ARG A CA 1
ATOM 704 C C . ARG A 1 92 ? 12.458 6.134 -0.742 1.00 96.75 92 ARG A C 1
ATOM 706 O O . ARG A 1 92 ? 11.783 7.107 -1.040 1.00 96.75 92 ARG A O 1
ATOM 713 N N . ALA A 1 93 ? 13.376 5.607 -1.555 1.00 97.19 93 ALA A N 1
ATOM 714 C CA . ALA A 1 93 ? 13.621 6.116 -2.900 1.00 97.19 93 ALA A CA 1
ATOM 715 C C . ALA A 1 93 ? 12.346 6.028 -3.752 1.00 97.19 93 ALA A C 1
ATOM 717 O O . ALA A 1 93 ? 11.891 7.044 -4.263 1.00 97.19 93 ALA A O 1
ATOM 718 N N . LEU A 1 94 ? 11.694 4.860 -3.771 1.00 96.56 94 LEU A N 1
ATOM 719 C CA . LEU A 1 94 ? 10.422 4.684 -4.476 1.00 96.56 94 LEU A CA 1
ATOM 720 C C . LEU A 1 94 ? 9.309 5.569 -3.900 1.00 96.56 94 LEU A C 1
ATOM 722 O O . LEU A 1 94 ? 8.466 6.054 -4.651 1.00 96.56 94 LEU A O 1
ATOM 726 N N . ALA A 1 95 ? 9.305 5.802 -2.582 1.00 98.19 95 ALA A N 1
ATOM 727 C CA . ALA A 1 95 ? 8.325 6.686 -1.953 1.00 98.19 95 ALA A CA 1
ATOM 728 C C . ALA A 1 95 ? 8.507 8.135 -2.417 1.00 98.19 95 ALA A C 1
ATOM 730 O O . ALA A 1 95 ? 7.533 8.795 -2.770 1.00 98.19 95 ALA A O 1
ATOM 731 N N . ASN A 1 96 ? 9.753 8.609 -2.472 1.00 97.81 96 ASN A N 1
ATOM 732 C CA . ASN A 1 96 ? 10.086 9.944 -2.959 1.00 97.81 96 ASN A CA 1
ATOM 733 C C . ASN A 1 96 ? 9.744 10.111 -4.443 1.00 97.81 96 ASN A C 1
ATOM 735 O O . ASN A 1 96 ? 9.125 11.110 -4.808 1.00 97.81 96 ASN A O 1
ATOM 739 N N . ASP A 1 97 ? 10.089 9.126 -5.276 1.00 97.75 97 ASP A N 1
ATOM 740 C CA . ASP A 1 97 ? 9.794 9.149 -6.712 1.00 97.75 97 ASP A CA 1
ATOM 741 C C . ASP A 1 97 ? 8.281 9.220 -6.952 1.00 97.75 97 ASP A C 1
ATOM 743 O O . ASP A 1 97 ? 7.796 10.088 -7.681 1.00 97.75 97 ASP A O 1
ATOM 747 N N . LYS A 1 98 ? 7.510 8.364 -6.268 1.00 97.81 98 LYS A N 1
ATOM 748 C CA . LYS A 1 98 ? 6.050 8.328 -6.404 1.00 97.81 98 LYS A CA 1
ATOM 749 C C . LYS A 1 98 ? 5.380 9.587 -5.847 1.00 97.81 98 LYS A C 1
ATOM 751 O O . LYS A 1 98 ? 4.427 10.092 -6.439 1.00 97.81 98 LYS A O 1
ATOM 756 N N . TYR A 1 99 ? 5.887 10.126 -4.738 1.00 98.38 99 TYR A N 1
ATOM 757 C CA . TYR A 1 99 ? 5.419 11.396 -4.185 1.00 98.38 99 TYR A CA 1
ATOM 758 C C . TYR A 1 99 ? 5.633 12.552 -5.169 1.00 98.38 99 TYR A C 1
ATOM 760 O O . TYR A 1 99 ? 4.708 13.329 -5.407 1.00 98.38 99 TYR A O 1
ATOM 768 N N . ALA A 1 100 ? 6.821 12.646 -5.774 1.00 98.12 100 ALA A N 1
ATOM 769 C CA . ALA A 1 100 ? 7.132 13.670 -6.766 1.00 98.12 100 ALA A CA 1
ATOM 770 C C . ALA A 1 100 ? 6.224 13.560 -8.002 1.00 98.12 100 ALA A C 1
ATOM 772 O O . ALA A 1 100 ? 5.647 14.564 -8.418 1.00 98.12 100 ALA A O 1
ATOM 773 N N . GLU A 1 101 ? 6.031 12.345 -8.521 1.00 97.75 101 GLU A N 1
ATOM 774 C CA . GLU A 1 101 ? 5.154 12.057 -9.662 1.00 97.75 101 GLU A CA 1
ATOM 775 C C . GLU A 1 101 ? 3.708 12.513 -9.411 1.00 97.75 101 GLU A C 1
ATOM 777 O O . GLU A 1 101 ? 3.130 13.265 -10.199 1.00 97.75 101 GLU A O 1
ATOM 782 N N . TRP A 1 102 ? 3.109 12.122 -8.283 1.00 97.81 102 TRP A N 1
ATOM 783 C CA . TRP A 1 102 ? 1.725 12.501 -7.981 1.00 97.81 102 TRP A CA 1
ATOM 784 C C . TRP A 1 102 ? 1.573 13.978 -7.601 1.00 97.81 102 TRP A C 1
ATOM 786 O O . TRP A 1 102 ? 0.543 14.594 -7.892 1.00 97.81 102 TRP A O 1
ATOM 796 N N . LYS A 1 103 ? 2.610 14.598 -7.029 1.00 97.12 103 LYS A N 1
ATOM 797 C CA . LYS A 1 103 ? 2.646 16.048 -6.790 1.00 97.12 103 LYS A CA 1
ATOM 798 C C . LYS A 1 103 ? 2.723 16.833 -8.102 1.00 97.12 103 LYS A C 1
ATOM 800 O O . LYS A 1 103 ? 2.043 17.854 -8.247 1.00 97.12 103 LYS A O 1
ATOM 805 N N . GLU A 1 104 ? 3.492 16.356 -9.081 1.00 97.69 104 GLU A N 1
ATOM 806 C CA . GLU A 1 104 ? 3.527 16.918 -10.437 1.00 97.69 104 GLU A CA 1
ATOM 807 C C . GLU A 1 104 ? 2.158 16.801 -11.120 1.00 97.69 104 GLU A C 1
ATOM 809 O O . GLU A 1 104 ? 1.662 17.789 -11.671 1.00 97.69 104 GLU A O 1
ATOM 814 N N . ALA A 1 105 ? 1.486 15.658 -10.941 1.00 95.62 105 ALA A N 1
ATOM 815 C CA . ALA A 1 105 ? 0.106 15.419 -11.367 1.00 95.62 105 ALA A CA 1
ATOM 816 C C . ALA A 1 105 ? -0.957 16.234 -10.592 1.00 95.62 105 ALA A C 1
ATOM 818 O O . ALA A 1 105 ? -2.154 16.068 -10.830 1.00 95.62 105 ALA A O 1
ATOM 819 N N . LYS A 1 106 ? -0.541 17.140 -9.694 1.00 96.62 106 LYS A N 1
ATOM 820 C CA . LYS A 1 106 ? -1.394 18.046 -8.900 1.00 96.62 106 LYS A CA 1
ATOM 821 C C . LYS A 1 106 ? -2.331 17.344 -7.917 1.00 96.62 106 LYS A C 1
ATOM 823 O O . LYS A 1 106 ? -3.377 17.892 -7.567 1.00 96.62 106 LYS A O 1
ATOM 828 N N . TRP A 1 107 ? -1.962 16.159 -7.441 1.00 96.50 107 TRP A N 1
ATOM 829 C CA . TRP A 1 107 ? -2.712 15.492 -6.382 1.00 96.50 107 TRP A CA 1
ATOM 830 C C . TRP A 1 107 ? -2.493 16.204 -5.043 1.00 96.50 107 TRP A C 1
ATOM 832 O O . TRP A 1 107 ? -1.407 16.718 -4.767 1.00 96.50 107 TRP A O 1
ATOM 842 N N . ASN A 1 108 ? -3.515 16.206 -4.179 1.00 96.38 108 ASN A N 1
ATOM 843 C CA . ASN A 1 108 ? -3.312 16.511 -2.763 1.00 96.38 108 ASN A CA 1
ATOM 844 C C . ASN A 1 108 ? -2.721 15.267 -2.096 1.00 96.38 108 ASN A C 1
ATOM 846 O O . ASN A 1 108 ? -3.458 14.382 -1.654 1.00 96.38 108 ASN A O 1
ATOM 850 N N . VAL A 1 109 ? -1.394 15.190 -2.121 1.00 98.19 109 VAL A N 1
ATOM 851 C CA . VAL A 1 109 ? -0.620 14.036 -1.677 1.00 98.19 109 VAL A CA 1
ATOM 852 C C . VAL A 1 109 ? 0.324 14.425 -0.539 1.00 98.19 109 VAL A C 1
ATOM 854 O O . VAL A 1 109 ? 0.855 15.539 -0.512 1.00 98.19 109 VAL A O 1
ATOM 857 N N . GLY A 1 110 ? 0.505 13.514 0.410 1.00 98.56 110 GLY A N 1
ATOM 858 C CA . GLY A 1 110 ? 1.527 13.568 1.451 1.00 98.56 110 GLY A CA 1
ATOM 859 C C . GLY A 1 110 ? 2.537 12.434 1.327 1.00 98.56 110 GLY A C 1
ATOM 860 O O . GLY A 1 110 ? 2.373 11.518 0.518 1.00 98.56 110 GLY A O 1
ATOM 861 N N . ILE A 1 111 ? 3.573 12.478 2.158 1.00 98.69 111 ILE A N 1
ATOM 862 C CA . ILE A 1 111 ? 4.595 11.436 2.247 1.00 98.69 111 ILE A CA 1
ATOM 863 C C . ILE A 1 111 ? 4.916 11.111 3.709 1.00 98.69 111 ILE A C 1
ATOM 865 O O . ILE A 1 111 ? 5.020 12.012 4.540 1.00 98.69 111 ILE A O 1
ATOM 869 N N . ALA A 1 112 ? 5.064 9.821 4.019 1.00 98.38 112 ALA A N 1
ATOM 870 C CA . ALA A 1 112 ? 5.440 9.324 5.340 1.00 98.38 112 ALA A CA 1
ATOM 871 C C . ALA A 1 112 ? 6.482 8.197 5.237 1.00 98.38 112 ALA A C 1
ATOM 873 O O . ALA A 1 112 ? 6.160 7.011 5.107 1.00 98.38 112 ALA A O 1
ATOM 874 N N . THR A 1 113 ? 7.752 8.565 5.333 1.00 97.06 113 THR A N 1
ATOM 875 C CA . THR A 1 113 ? 8.906 7.665 5.410 1.00 97.06 113 THR A CA 1
ATOM 876 C C . THR A 1 113 ? 9.565 7.769 6.788 1.00 97.06 113 THR A C 1
ATOM 878 O O . THR A 1 113 ? 9.224 8.625 7.598 1.00 97.06 113 THR A O 1
ATOM 881 N N . GLY A 1 114 ? 10.511 6.877 7.097 1.00 92.06 114 GLY A N 1
ATOM 882 C CA . GLY A 1 114 ? 11.202 6.900 8.398 1.00 92.06 114 GLY A CA 1
ATOM 883 C C . GLY A 1 114 ? 12.043 8.162 8.669 1.00 92.06 114 GLY A C 1
ATOM 884 O O . GLY A 1 114 ? 12.534 8.335 9.778 1.00 92.06 114 GLY A O 1
ATOM 885 N N . ASP A 1 115 ? 12.248 9.010 7.664 1.00 91.94 115 ASP A N 1
ATOM 886 C CA . ASP A 1 115 ? 13.002 10.266 7.710 1.00 91.94 115 ASP A CA 1
ATOM 887 C C . ASP A 1 115 ? 12.158 11.514 7.412 1.00 91.94 115 ASP A C 1
ATOM 889 O O . ASP A 1 115 ? 12.524 12.600 7.860 1.00 91.94 115 ASP A O 1
ATOM 893 N N . ILE A 1 116 ? 11.049 11.389 6.677 1.00 93.38 116 ILE A N 1
ATOM 894 C CA . ILE A 1 116 ? 10.235 12.522 6.227 1.00 93.38 116 ILE A CA 1
ATOM 895 C C . ILE A 1 116 ? 8.762 12.242 6.515 1.00 93.38 116 ILE A C 1
ATOM 897 O O . ILE A 1 116 ? 8.229 11.197 6.153 1.00 93.38 116 ILE A O 1
ATOM 901 N N . ALA A 1 117 ? 8.086 13.220 7.112 1.00 97.06 117 ALA A N 1
ATOM 902 C CA . ALA A 1 117 ? 6.636 13.251 7.237 1.00 97.06 117 ALA A CA 1
ATOM 903 C C . ALA A 1 117 ? 6.134 14.628 6.782 1.00 97.06 117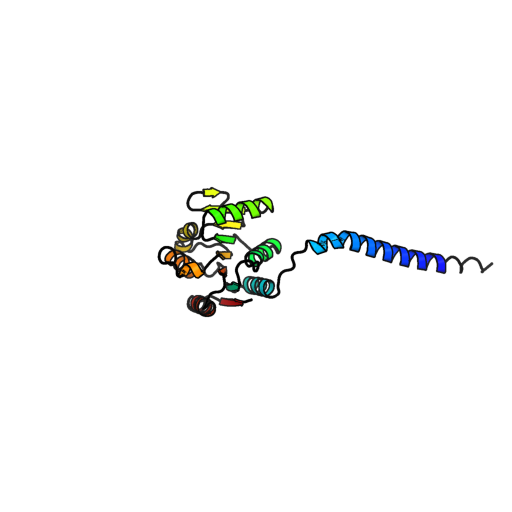 ALA A C 1
ATOM 905 O O . ALA A 1 117 ? 6.381 15.635 7.445 1.00 97.06 117 ALA A O 1
ATOM 906 N N . GLU A 1 118 ? 5.449 14.679 5.641 1.00 98.12 118 GLU A N 1
ATOM 907 C CA . GLU A 1 118 ? 4.909 15.909 5.049 1.00 98.12 118 GLU A CA 1
ATOM 908 C C . GLU A 1 118 ? 3.459 15.675 4.619 1.00 98.12 118 GLU A C 1
ATOM 910 O O . GLU A 1 118 ? 3.163 14.698 3.935 1.00 98.12 118 GLU A O 1
ATOM 915 N N . ASN A 1 119 ? 2.556 16.587 5.002 1.00 97.69 119 ASN A N 1
ATOM 916 C CA . ASN A 1 119 ? 1.139 16.560 4.618 1.00 97.69 119 ASN A CA 1
ATOM 917 C C . ASN A 1 119 ? 0.460 15.192 4.872 1.00 97.69 119 ASN A C 1
ATOM 919 O O . ASN A 1 119 ? -0.282 14.685 4.037 1.00 97.69 119 ASN A O 1
ATOM 923 N N . VAL A 1 120 ? 0.733 14.567 6.023 1.00 97.25 120 VAL A N 1
ATOM 924 C CA . VAL A 1 120 ? 0.272 13.199 6.345 1.00 97.25 120 VAL A CA 1
ATOM 925 C C . VAL A 1 120 ? -1.246 13.068 6.523 1.00 97.25 120 VAL A C 1
ATOM 927 O O . VAL A 1 120 ? -1.768 11.957 6.507 1.00 97.25 120 VAL A O 1
ATOM 930 N N . ASP A 1 121 ? -1.958 14.190 6.633 1.00 96.44 121 ASP A N 1
ATOM 931 C CA . ASP A 1 121 ? -3.425 14.253 6.666 1.00 96.44 121 ASP A CA 1
ATOM 932 C C . ASP A 1 121 ? -4.048 14.349 5.261 1.00 96.44 121 ASP A C 1
ATOM 934 O O . ASP A 1 121 ? -5.269 14.441 5.112 1.00 96.44 121 ASP A O 1
ATOM 938 N N . ALA A 1 122 ? -3.226 14.334 4.206 1.00 97.62 122 ALA A N 1
ATOM 939 C CA . ALA A 1 122 ? -3.701 14.355 2.832 1.00 97.62 122 ALA A CA 1
ATOM 940 C C . ALA A 1 122 ? -4.628 13.162 2.528 1.00 97.62 122 ALA A C 1
ATOM 942 O O . ALA A 1 122 ? -4.447 12.069 3.079 1.00 97.62 122 ALA A O 1
ATOM 943 N N . PRO A 1 123 ? -5.580 13.316 1.586 1.00 96.88 123 PRO A N 1
ATOM 944 C CA . PRO A 1 123 ?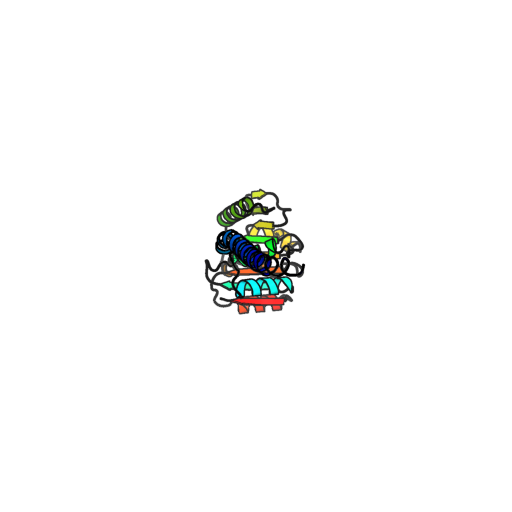 -6.412 12.210 1.116 1.00 96.88 123 PRO A CA 1
ATOM 945 C C . PRO A 1 123 ? -5.607 11.042 0.536 1.00 96.88 123 PRO A C 1
ATOM 947 O O . PRO A 1 123 ? -6.075 9.909 0.575 1.00 96.88 123 PRO A O 1
ATOM 950 N N . VAL A 1 124 ? -4.416 11.307 -0.007 1.00 98.19 124 VAL A N 1
ATOM 951 C CA . VAL A 1 124 ? -3.482 10.285 -0.490 1.00 98.19 124 VAL A CA 1
ATOM 952 C C . VAL A 1 124 ? -2.138 10.479 0.197 1.00 98.19 124 VAL A C 1
ATOM 954 O O . VAL A 1 124 ? -1.607 11.584 0.202 1.00 98.19 124 VAL A O 1
ATOM 957 N N . VAL A 1 125 ? -1.559 9.411 0.739 1.00 98.56 125 VAL A N 1
ATOM 958 C CA . VAL A 1 125 ? -0.214 9.440 1.330 1.00 98.56 125 VAL A CA 1
ATOM 959 C C . VAL A 1 125 ? 0.634 8.335 0.719 1.00 98.56 125 VAL A C 1
ATOM 961 O O . VAL A 1 125 ? 0.231 7.175 0.715 1.00 98.56 125 VAL A O 1
ATOM 964 N N . VAL A 1 126 ? 1.820 8.684 0.224 1.00 98.69 126 VAL A N 1
ATOM 965 C CA . VAL A 1 126 ? 2.847 7.704 -0.150 1.00 98.69 126 VAL A CA 1
ATOM 966 C C . VAL A 1 126 ? 3.677 7.379 1.087 1.00 98.69 126 VAL A C 1
ATOM 968 O O . VAL A 1 126 ? 4.117 8.283 1.790 1.00 98.69 126 VAL A O 1
ATOM 971 N N . ALA A 1 127 ? 3.914 6.107 1.382 1.00 98.44 127 ALA A N 1
ATOM 972 C CA . ALA A 1 127 ? 4.622 5.727 2.600 1.00 98.44 127 ALA A CA 1
ATOM 973 C C . ALA A 1 127 ? 5.561 4.534 2.405 1.00 98.44 127 ALA A C 1
ATOM 975 O O . ALA A 1 127 ? 5.418 3.743 1.479 1.00 98.44 127 ALA A O 1
ATOM 976 N N . THR A 1 128 ? 6.517 4.370 3.315 1.00 97.75 128 THR A N 1
ATOM 977 C CA . THR A 1 128 ? 7.119 3.048 3.557 1.00 97.75 128 THR A CA 1
ATOM 978 C C . THR A 1 128 ? 6.226 2.269 4.514 1.00 97.75 128 THR A C 1
ATOM 980 O O . THR A 1 128 ? 5.702 2.862 5.453 1.00 97.75 128 THR A O 1
ATOM 983 N N . LEU A 1 129 ? 6.067 0.959 4.326 1.00 96.44 129 LEU A N 1
ATOM 984 C CA . LEU A 1 129 ? 5.138 0.164 5.139 1.00 96.44 129 LEU A CA 1
ATOM 985 C C . LEU A 1 129 ? 5.422 0.260 6.648 1.00 96.44 129 LEU A C 1
ATOM 987 O O . LEU A 1 129 ? 4.501 0.328 7.458 1.00 96.44 129 LEU A O 1
ATOM 991 N N . GLU A 1 130 ? 6.698 0.354 7.019 1.00 95.50 130 GLU A N 1
ATOM 992 C CA . GLU A 1 130 ? 7.158 0.453 8.403 1.00 95.50 130 GLU A CA 1
ATOM 993 C C . GLU A 1 130 ? 6.571 1.655 9.161 1.00 95.50 130 GLU A C 1
ATOM 995 O O . GLU A 1 130 ? 6.327 1.554 10.362 1.00 95.50 130 GLU A O 1
ATOM 1000 N N . THR A 1 131 ? 6.283 2.775 8.486 1.00 96.75 131 THR A N 1
ATOM 1001 C CA . THR A 1 131 ? 5.703 3.964 9.141 1.00 96.75 131 THR A CA 1
ATOM 1002 C C . THR A 1 131 ? 4.224 3.799 9.471 1.00 96.75 131 THR A C 1
ATOM 1004 O O . THR A 1 131 ? 3.667 4.612 10.205 1.00 96.75 131 THR A O 1
ATOM 1007 N N . GLN A 1 132 ? 3.578 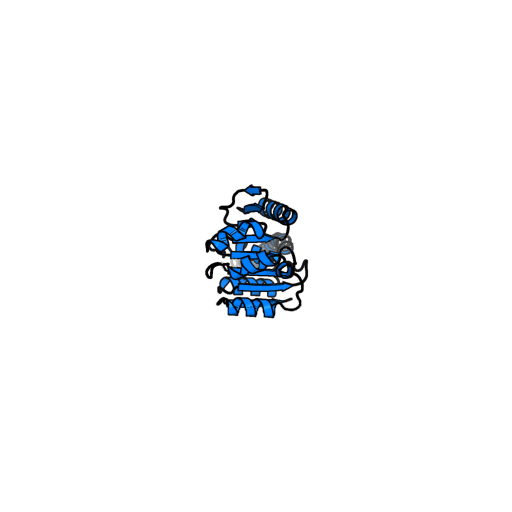2.753 8.950 1.00 97.31 132 GLN A N 1
ATOM 1008 C CA . GLN A 1 132 ? 2.158 2.484 9.167 1.00 97.31 132 GLN A CA 1
ATOM 1009 C C . GLN A 1 132 ? 1.913 1.451 10.273 1.00 97.31 132 GLN A C 1
ATOM 1011 O O . GLN A 1 132 ? 0.788 1.317 10.739 1.00 97.31 132 GLN A O 1
ATOM 1016 N N . ILE A 1 133 ? 2.938 0.740 10.745 1.00 97.00 133 ILE A N 1
ATOM 1017 C CA . ILE A 1 133 ? 2.749 -0.346 11.718 1.00 97.00 133 ILE A CA 1
ATOM 1018 C C . ILE A 1 133 ? 2.157 0.165 13.033 1.00 97.00 133 ILE A C 1
ATOM 1020 O O . ILE A 1 133 ? 1.213 -0.425 13.549 1.00 97.00 133 ILE A O 1
ATOM 1024 N N . GLU A 1 134 ? 2.653 1.288 13.558 1.00 95.94 134 GLU A N 1
ATOM 1025 C CA . GLU A 1 134 ? 2.198 1.817 14.849 1.00 95.94 134 GLU A CA 1
ATOM 1026 C C . GLU A 1 134 ? 0.697 2.137 14.862 1.00 95.94 134 GLU A C 1
ATOM 1028 O O . GLU A 1 134 ? -0.000 1.778 15.810 1.00 95.94 134 GLU A O 1
ATOM 1033 N N . ARG A 1 135 ? 0.179 2.777 13.806 1.00 95.88 135 ARG A N 1
ATOM 1034 C CA . ARG A 1 135 ? -1.253 3.098 13.717 1.00 95.88 135 ARG A CA 1
ATOM 1035 C C . ARG A 1 135 ? -2.110 1.840 13.563 1.00 95.88 135 ARG A C 1
ATOM 1037 O O . ARG A 1 135 ? -3.126 1.720 14.238 1.00 95.88 135 ARG A O 1
ATOM 1044 N N . LEU A 1 136 ? -1.651 0.860 12.781 1.00 97.81 136 LEU A N 1
ATOM 1045 C CA . LEU A 1 136 ? -2.363 -0.408 12.602 1.00 97.81 136 LEU A CA 1
ATOM 1046 C C . LEU A 1 136 ? -2.435 -1.197 13.917 1.00 97.81 136 LEU A C 1
ATOM 1048 O O . LEU A 1 136 ? -3.485 -1.733 14.256 1.00 97.81 136 LEU A O 1
ATOM 1052 N N . VAL A 1 137 ? -1.367 -1.184 14.723 1.00 97.00 137 VAL A N 1
ATOM 1053 C CA . VAL A 1 137 ? -1.362 -1.768 16.079 1.00 97.00 137 VAL A CA 1
ATOM 1054 C C . VAL A 1 137 ? -2.396 -1.103 16.996 1.00 97.00 137 VAL A C 1
ATOM 1056 O O . VAL A 1 137 ? -2.981 -1.771 17.847 1.00 97.00 137 VAL A O 1
ATOM 1059 N N . ARG A 1 138 ? -2.663 0.196 16.820 1.00 97.19 138 ARG A N 1
ATOM 1060 C CA . ARG A 1 138 ? -3.712 0.927 17.555 1.00 97.19 138 ARG A CA 1
ATOM 1061 C C . ARG A 1 138 ? -5.127 0.654 17.024 1.00 97.19 138 ARG A C 1
ATOM 1063 O O . ARG A 1 138 ? -6.086 1.174 17.586 1.00 97.19 138 ARG A O 1
ATOM 1070 N N . GLY A 1 139 ? -5.267 -0.158 15.975 1.00 96.19 139 GLY A N 1
ATOM 1071 C CA . GLY A 1 139 ? -6.537 -0.402 15.292 1.00 96.19 139 GLY A CA 1
ATOM 1072 C C . GLY A 1 139 ? -6.969 0.753 14.387 1.00 96.19 139 GLY A C 1
ATOM 1073 O O . GLY A 1 139 ? -8.138 0.841 14.024 1.00 96.19 139 GLY A O 1
ATOM 1074 N N . GLU A 1 140 ? -6.047 1.648 14.031 1.00 96.25 140 GLU A N 1
ATOM 1075 C CA . GLU A 1 140 ? -6.296 2.784 13.151 1.00 96.25 140 GLU A CA 1
ATOM 1076 C C . GLU A 1 140 ? -5.756 2.483 11.751 1.00 96.25 140 GLU A C 1
ATOM 1078 O O . GLU A 1 140 ? -4.580 2.158 11.577 1.00 96.25 140 GLU A O 1
ATOM 1083 N N . GLY A 1 141 ? -6.589 2.653 10.726 1.00 96.06 141 GLY A N 1
ATOM 1084 C CA . GLY A 1 141 ? -6.201 2.408 9.341 1.00 96.06 141 GLY A CA 1
ATOM 1085 C C . GLY A 1 141 ? -6.832 3.404 8.369 1.00 96.06 141 GLY A C 1
ATOM 1086 O O . GLY A 1 141 ? -7.796 4.091 8.710 1.00 96.06 141 GLY A O 1
ATOM 1087 N N . PRO A 1 142 ? -6.276 3.528 7.154 1.00 97.75 142 PRO A N 1
ATOM 1088 C CA . PRO A 1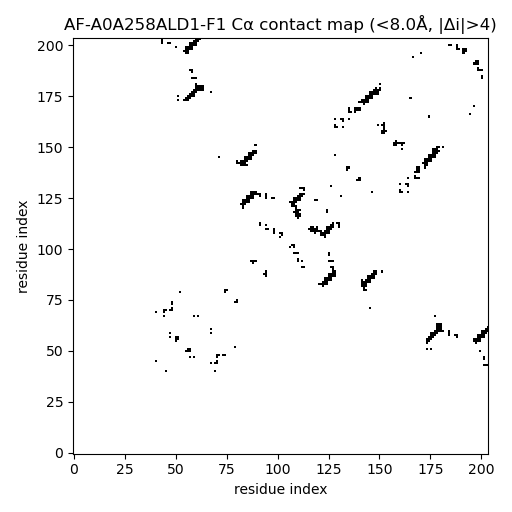 142 ? -6.908 4.294 6.087 1.00 97.75 142 PRO A CA 1
ATOM 1089 C C . PRO A 1 142 ? -8.175 3.591 5.579 1.00 97.75 142 PRO A C 1
ATOM 1091 O O . PRO A 1 142 ? -8.412 2.420 5.868 1.00 97.75 142 PRO A O 1
ATOM 1094 N N . ALA A 1 143 ? -8.958 4.272 4.744 1.00 97.44 143 ALA A N 1
ATOM 1095 C CA . ALA A 1 143 ? -10.049 3.627 4.012 1.00 97.44 143 ALA A CA 1
ATOM 1096 C C . ALA A 1 143 ? -9.513 2.614 2.981 1.00 97.44 143 ALA A C 1
ATOM 1098 O O . ALA A 1 143 ? -10.135 1.582 2.734 1.00 97.44 143 ALA A O 1
ATOM 1099 N N . LEU A 1 144 ? -8.341 2.892 2.400 1.00 98.44 144 LEU A N 1
ATOM 1100 C CA . LEU A 1 144 ? -7.624 1.997 1.492 1.00 98.44 144 LEU A CA 1
ATOM 1101 C C . LEU A 1 144 ? -6.135 1.961 1.850 1.00 98.44 144 LEU A C 1
ATOM 1103 O O . LEU A 1 144 ? -5.475 3.000 1.863 1.00 98.44 144 LEU A O 1
ATOM 1107 N N . LEU A 1 145 ? -5.603 0.767 2.090 1.00 98.69 145 LEU A N 1
ATOM 1108 C CA . LEU A 1 145 ? -4.173 0.509 2.222 1.00 98.69 145 LEU A CA 1
ATOM 1109 C C . LEU A 1 145 ? -3.699 -0.286 1.001 1.00 98.69 145 LEU A C 1
ATOM 1111 O O . LEU A 1 145 ? -4.111 -1.426 0.785 1.00 98.69 145 LEU A O 1
ATOM 1115 N N . VAL A 1 146 ? -2.829 0.327 0.202 1.00 98.69 146 VAL A N 1
ATOM 1116 C CA . VAL A 1 146 ? -2.144 -0.340 -0.905 1.00 98.69 146 VAL A CA 1
ATOM 1117 C C . VAL A 1 146 ? -0.779 -0.808 -0.417 1.00 98.69 146 VAL A C 1
ATOM 1119 O O . VAL A 1 146 ? 0.002 -0.009 0.108 1.00 98.69 146 VAL A O 1
ATOM 1122 N N . ILE A 1 147 ? -0.494 -2.094 -0.592 1.00 98.19 147 ILE A N 1
ATOM 1123 C CA . ILE A 1 147 ? 0.805 -2.694 -0.288 1.00 98.19 147 ILE A CA 1
ATOM 1124 C C . ILE A 1 147 ? 1.449 -3.104 -1.599 1.00 98.19 147 ILE A C 1
ATOM 1126 O O . ILE A 1 147 ? 1.092 -4.132 -2.177 1.00 98.19 147 ILE A O 1
ATOM 1130 N N . ASP A 1 148 ? 2.359 -2.261 -2.081 1.00 96.62 148 ASP A N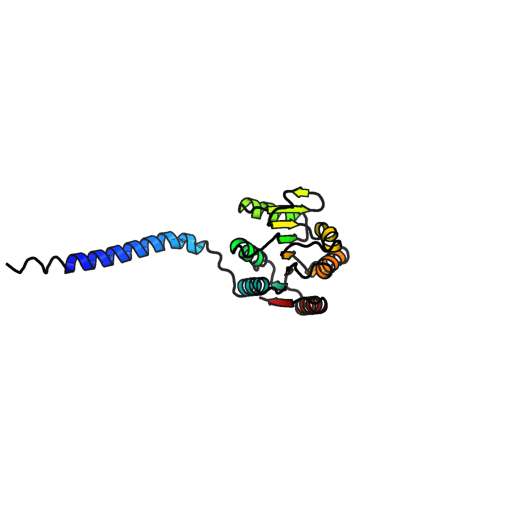 1
ATOM 1131 C CA . ASP A 1 148 ? 3.162 -2.572 -3.253 1.00 96.62 148 ASP A CA 1
ATOM 1132 C C . ASP A 1 148 ? 4.287 -3.538 -2.892 1.00 96.62 148 ASP A C 1
ATOM 1134 O O . ASP A 1 148 ? 4.831 -3.511 -1.786 1.00 96.62 148 ASP A O 1
ATOM 1138 N N . GLU A 1 149 ? 4.626 -4.393 -3.848 1.00 94.31 149 GLU A N 1
ATOM 1139 C CA . GLU A 1 149 ? 5.607 -5.461 -3.689 1.00 94.31 149 GLU A CA 1
ATOM 1140 C C . GLU A 1 149 ? 5.313 -6.370 -2.467 1.00 94.31 149 GLU A C 1
ATOM 1142 O O . GLU A 1 149 ? 6.212 -6.706 -1.693 1.00 94.31 149 GLU A O 1
ATOM 1147 N N . TYR A 1 150 ? 4.056 -6.808 -2.274 1.00 94.56 150 TYR A N 1
ATOM 1148 C CA . TYR A 1 150 ? 3.677 -7.605 -1.089 1.00 94.56 150 TYR A CA 1
ATOM 1149 C C . TYR A 1 150 ? 4.448 -8.927 -0.942 1.00 94.56 150 TYR A C 1
ATOM 1151 O O . TYR A 1 150 ? 4.490 -9.486 0.153 1.00 94.56 150 TYR A O 1
ATOM 1159 N N . GLN A 1 151 ? 5.091 -9.435 -2.002 1.00 94.19 151 GLN A N 1
ATOM 1160 C CA . GLN A 1 151 ? 5.948 -10.624 -1.924 1.00 94.19 151 GLN A CA 1
ATOM 1161 C C . GLN A 1 151 ? 7.126 -10.452 -0.954 1.00 94.19 151 GLN A C 1
ATOM 1163 O O . GLN A 1 151 ? 7.710 -11.439 -0.509 1.00 94.19 151 GLN A O 1
ATOM 1168 N N . MET A 1 152 ? 7.432 -9.210 -0.566 1.00 92.94 152 MET A N 1
ATOM 1169 C CA . MET A 1 152 ? 8.337 -8.883 0.534 1.00 92.94 152 MET A CA 1
ATOM 1170 C C . MET A 1 152 ? 7.900 -9.482 1.882 1.00 92.94 152 MET A C 1
ATOM 1172 O O . MET A 1 152 ? 8.705 -9.505 2.807 1.00 92.94 152 MET A O 1
ATOM 1176 N N . ILE A 1 153 ? 6.689 -10.041 2.002 1.00 92.56 153 ILE A N 1
ATOM 1177 C CA . ILE A 1 153 ? 6.285 -10.884 3.139 1.00 92.56 153 ILE A CA 1
ATOM 1178 C C . ILE A 1 153 ? 7.232 -12.073 3.365 1.00 92.56 153 ILE A C 1
ATOM 1180 O O . ILE A 1 153 ? 7.416 -12.509 4.495 1.00 92.56 153 ILE A O 1
ATOM 1184 N N . SER A 1 154 ? 7.885 -12.563 2.306 1.00 91.50 154 SER A N 1
ATOM 1185 C CA . SER A 1 154 ? 8.878 -13.643 2.397 1.00 91.50 154 SER A CA 1
ATOM 1186 C C . SER A 1 154 ? 10.288 -13.151 2.759 1.00 91.50 154 SER A C 1
ATOM 1188 O O . SER A 1 154 ? 11.205 -13.963 2.888 1.00 91.50 154 SER A O 1
ATOM 1190 N N . ASP A 1 155 ? 10.499 -11.837 2.895 1.00 93.69 155 ASP A N 1
ATOM 1191 C CA . ASP A 1 155 ? 11.799 -11.273 3.262 1.00 93.69 155 ASP A CA 1
ATOM 1192 C C . ASP A 1 155 ? 12.131 -11.559 4.732 1.00 93.69 155 ASP A C 1
ATOM 1194 O O . ASP A 1 155 ? 11.324 -11.320 5.628 1.00 93.69 155 ASP A O 1
ATOM 1198 N N . HIS A 1 156 ? 13.358 -12.006 5.002 1.00 92.25 156 HIS A N 1
ATOM 1199 C CA . HIS A 1 156 ? 13.783 -12.391 6.351 1.00 92.25 156 HIS A CA 1
ATOM 1200 C C . HIS A 1 156 ? 13.774 -11.231 7.359 1.00 92.25 156 HIS A C 1
ATOM 1202 O O . HIS A 1 156 ? 13.533 -11.435 8.545 1.00 92.25 156 HIS A O 1
ATOM 1208 N N . SER A 1 157 ? 14.070 -10.016 6.901 1.00 90.81 157 SER A N 1
ATOM 1209 C CA . SER A 1 157 ? 14.231 -8.845 7.765 1.00 90.81 157 SER A CA 1
ATOM 1210 C C . SER A 1 157 ? 12.976 -7.982 7.837 1.00 90.81 157 SER A C 1
ATOM 1212 O O . SER A 1 157 ? 12.711 -7.356 8.863 1.00 90.81 157 SER A O 1
ATOM 1214 N N . ARG A 1 158 ? 12.202 -7.943 6.750 1.00 91.19 158 ARG A N 1
ATOM 1215 C CA . ARG A 1 158 ? 11.062 -7.037 6.584 1.00 91.19 158 ARG A CA 1
ATOM 1216 C C . ARG A 1 158 ? 9.725 -7.753 6.529 1.00 91.19 158 ARG A C 1
ATOM 1218 O O . ARG A 1 158 ? 8.713 -7.097 6.763 1.00 91.19 158 ARG A O 1
ATOM 1225 N N . GLY A 1 159 ? 9.709 -9.062 6.283 1.00 94.06 159 GLY A N 1
ATOM 1226 C CA . GLY A 1 159 ? 8.488 -9.849 6.122 1.00 94.06 159 GLY A CA 1
ATOM 1227 C C . GLY A 1 159 ? 7.533 -9.723 7.304 1.00 94.06 159 GLY A C 1
ATOM 1228 O O . GLY A 1 159 ? 6.336 -9.551 7.100 1.00 94.06 159 GLY A O 1
ATOM 1229 N N . ALA A 1 160 ? 8.069 -9.641 8.527 1.00 95.31 160 ALA A N 1
ATOM 1230 C CA . ALA A 1 160 ? 7.276 -9.433 9.738 1.00 95.31 160 ALA A CA 1
ATOM 1231 C C . ALA A 1 160 ? 6.426 -8.148 9.699 1.00 95.31 160 ALA A C 1
ATOM 1233 O O . ALA A 1 160 ? 5.296 -8.150 10.176 1.00 95.31 160 ALA A O 1
ATOM 1234 N N . ASN A 1 161 ? 6.925 -7.059 9.101 1.00 95.31 161 ASN A N 1
ATOM 1235 C CA . ASN A 1 161 ? 6.146 -5.825 8.963 1.00 95.31 161 ASN A CA 1
ATOM 1236 C C . ASN A 1 161 ? 5.035 -5.972 7.915 1.00 95.31 161 ASN A C 1
ATOM 1238 O O . ASN A 1 161 ? 3.956 -5.420 8.103 1.00 95.31 161 ASN A O 1
ATOM 1242 N N . TYR A 1 162 ? 5.269 -6.727 6.837 1.00 96.88 162 TYR A N 1
ATOM 1243 C CA . TYR A 1 162 ? 4.237 -7.025 5.836 1.00 96.88 162 TYR A CA 1
ATOM 1244 C C . TYR A 1 162 ? 3.137 -7.906 6.418 1.00 96.88 162 TYR A C 1
ATOM 1246 O O . TYR A 1 162 ? 1.958 -7.583 6.284 1.00 96.88 162 TYR A O 1
ATOM 1254 N N . GLU A 1 163 ? 3.519 -8.970 7.122 1.00 96.88 163 GLU A N 1
ATOM 1255 C CA . GLU A 1 163 ? 2.579 -9.850 7.808 1.00 96.88 163 GLU A CA 1
ATOM 1256 C C . GLU A 1 163 ? 1.762 -9.076 8.849 1.00 96.88 163 GLU A C 1
ATOM 1258 O O . GLU A 1 163 ? 0.533 -9.131 8.830 1.00 96.88 163 GLU A O 1
ATOM 1263 N N . ALA A 1 164 ? 2.426 -8.280 9.695 1.00 96.94 164 ALA A N 1
ATOM 1264 C CA . ALA A 1 164 ? 1.761 -7.454 10.696 1.00 96.94 164 ALA A CA 1
ATOM 1265 C C . ALA A 1 164 ? 0.815 -6.430 10.059 1.00 96.94 164 ALA A C 1
ATOM 1267 O O . ALA A 1 164 ? -0.314 -6.287 10.519 1.00 96.94 164 ALA A O 1
ATOM 1268 N N . ALA A 1 165 ? 1.229 -5.739 8.994 1.00 97.81 165 ALA A N 1
ATOM 1269 C CA . ALA A 1 165 ? 0.378 -4.753 8.339 1.00 97.81 165 ALA A CA 1
ATOM 1270 C C . ALA A 1 165 ? -0.898 -5.379 7.762 1.00 97.81 165 ALA A C 1
ATOM 1272 O O . ALA A 1 165 ? -1.978 -4.812 7.913 1.00 97.81 165 ALA A O 1
ATOM 1273 N N . ILE A 1 166 ? -0.788 -6.554 7.135 1.00 97.50 166 ILE A N 1
ATOM 1274 C CA . ILE A 1 166 ? -1.940 -7.265 6.570 1.00 97.50 166 ILE A CA 1
ATOM 1275 C C . ILE A 1 166 ? -2.843 -7.812 7.684 1.00 97.50 166 ILE A C 1
ATOM 1277 O O . ILE A 1 166 ? -4.061 -7.653 7.619 1.00 97.50 166 ILE A O 1
ATOM 1281 N N . ALA A 1 167 ? -2.259 -8.418 8.720 1.00 97.50 167 ALA A N 1
ATOM 1282 C CA . ALA A 1 167 ? -3.005 -9.035 9.814 1.00 97.50 167 ALA A CA 1
ATOM 1283 C C . ALA A 1 167 ? -3.706 -8.016 10.726 1.00 97.50 167 ALA A C 1
ATOM 1285 O O . ALA A 1 167 ? -4.786 -8.295 11.243 1.00 97.50 167 ALA A O 1
ATOM 1286 N N . LEU A 1 168 ? -3.091 -6.849 10.939 1.00 97.88 168 LEU A N 1
ATOM 1287 C CA . LEU A 1 168 ? -3.585 -5.811 11.848 1.00 97.88 168 LEU A CA 1
ATOM 1288 C C . LEU A 1 168 ? -4.437 -4.750 11.151 1.00 97.88 168 LEU A C 1
ATOM 1290 O O . LEU A 1 168 ? -5.044 -3.928 11.836 1.00 97.88 168 LEU A O 1
ATOM 1294 N N . ALA A 1 169 ? -4.495 -4.747 9.816 1.00 98.19 169 ALA A N 1
ATOM 1295 C CA . ALA A 1 169 ? -5.381 -3.856 9.083 1.00 98.19 169 ALA A CA 1
ATOM 1296 C C . ALA A 1 169 ? -6.826 -3.993 9.594 1.00 98.19 169 ALA A C 1
ATOM 1298 O O . ALA A 1 169 ? -7.377 -5.101 9.569 1.00 98.19 169 ALA A O 1
ATOM 1299 N N . PRO A 1 170 ? -7.465 -2.889 10.024 1.00 97.69 170 PRO A N 1
ATOM 1300 C CA . PRO A 1 170 ? -8.869 -2.903 10.412 1.00 97.69 170 PRO A CA 1
ATOM 1301 C C . PRO A 1 170 ? -9.778 -3.490 9.320 1.00 97.69 170 PRO A C 1
ATOM 1303 O O . PRO A 1 170 ? -9.449 -3.490 8.131 1.00 97.69 170 PRO A O 1
ATOM 1306 N N . GLN A 1 171 ? -10.938 -4.019 9.711 1.00 95.81 171 GLN A N 1
ATOM 1307 C CA . GLN A 1 171 ? -11.886 -4.656 8.778 1.00 95.81 171 GLN A CA 1
ATOM 1308 C C . GLN A 1 171 ? -12.553 -3.647 7.821 1.00 95.81 171 GLN A C 1
ATOM 1310 O O . GLN A 1 171 ? -13.029 -4.004 6.739 1.00 95.81 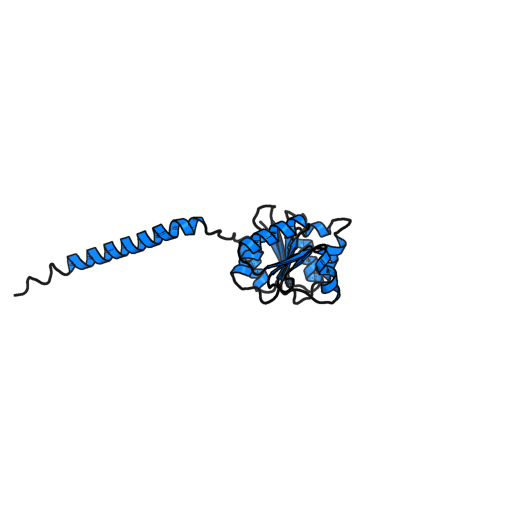171 GLN A O 1
ATOM 1315 N N . ASP A 1 172 ? -12.595 -2.375 8.215 1.00 95.19 172 ASP A N 1
ATOM 1316 C CA . ASP A 1 172 ? -13.063 -1.248 7.410 1.00 95.19 172 ASP A CA 1
ATOM 1317 C C . ASP A 1 172 ? -11.971 -0.656 6.501 1.00 95.19 172 ASP A C 1
ATOM 1319 O O . ASP A 1 172 ? -12.308 -0.019 5.502 1.00 95.19 172 ASP A O 1
ATOM 1323 N N . THR A 1 173 ? -10.689 -0.941 6.756 1.00 97.81 173 THR A N 1
ATOM 1324 C CA . THR A 1 173 ? -9.595 -0.684 5.810 1.00 97.81 173 THR A CA 1
ATOM 1325 C C . THR A 1 173 ? -9.649 -1.695 4.678 1.00 97.81 173 THR A C 1
ATOM 1327 O O . THR A 1 173 ? -9.505 -2.891 4.912 1.00 97.81 173 THR A O 1
ATOM 1330 N N . ARG A 1 174 ? -9.811 -1.239 3.434 1.00 97.94 174 ARG A N 1
ATOM 1331 C CA . ARG A 1 174 ? -9.701 -2.113 2.260 1.00 97.94 174 ARG A CA 1
ATOM 1332 C C . ARG A 1 174 ? -8.237 -2.338 1.894 1.00 97.94 174 ARG A C 1
ATOM 1334 O O . ARG A 1 174 ? -7.444 -1.401 1.962 1.00 97.94 174 ARG A O 1
ATOM 1341 N N . LEU A 1 175 ? -7.882 -3.556 1.496 1.00 98.62 175 LEU A N 1
ATOM 1342 C CA . LEU A 1 175 ? -6.525 -3.918 1.089 1.00 98.62 175 LEU A CA 1
ATOM 1343 C C . LEU A 1 175 ? -6.428 -4.077 -0.427 1.00 98.62 175 LEU A C 1
ATOM 1345 O O . LEU A 1 175 ? -7.226 -4.777 -1.050 1.00 98.62 175 LEU A O 1
ATOM 1349 N N . LEU A 1 176 ? -5.400 -3.464 -1.007 1.00 98.62 176 LEU A N 1
ATOM 1350 C CA . LEU A 1 176 ? -4.953 -3.732 -2.370 1.00 98.62 176 LEU A CA 1
ATOM 1351 C C . LEU A 1 176 ? -3.502 -4.208 -2.309 1.00 98.62 176 LEU A C 1
ATOM 1353 O O . LEU A 1 176 ? -2.594 -3.413 -2.075 1.00 98.62 176 LEU A O 1
ATOM 1357 N N . LEU A 1 177 ? -3.288 -5.505 -2.501 1.00 98.19 177 LEU A N 1
ATOM 1358 C CA . LEU A 1 177 ? -1.960 -6.109 -2.480 1.00 98.19 177 LEU A CA 1
ATOM 1359 C C . LEU A 1 177 ? -1.449 -6.216 -3.917 1.00 98.19 177 LEU A C 1
ATOM 1361 O O . LEU A 1 177 ? -2.038 -6.920 -4.735 1.00 98.19 177 LEU A O 1
ATOM 1365 N N . LEU A 1 178 ? -0.364 -5.512 -4.234 1.00 97.19 178 LEU A N 1
ATOM 1366 C CA . LEU A 1 178 ? 0.248 -5.509 -5.561 1.00 97.19 178 LEU A CA 1
ATOM 1367 C C . LEU A 1 178 ? 1.573 -6.263 -5.528 1.00 97.19 178 LEU A C 1
ATOM 1369 O O . LEU A 1 178 ? 2.408 -6.037 -4.657 1.00 97.19 178 LEU A O 1
ATOM 1373 N N . SER A 1 179 ? 1.782 -7.160 -6.483 1.00 93.00 179 SER A N 1
ATOM 1374 C CA . SER A 1 179 ? 3.061 -7.846 -6.635 1.00 93.00 179 SER A CA 1
ATOM 1375 C C . SER A 1 179 ? 3.378 -8.116 -8.099 1.00 93.00 179 SER A C 1
ATOM 1377 O O . SER A 1 179 ? 2.501 -8.088 -8.969 1.00 93.00 179 SER A O 1
ATOM 1379 N N . GLY A 1 180 ? 4.658 -8.364 -8.377 1.00 85.19 180 GLY A N 1
ATOM 1380 C CA . GLY A 1 180 ? 5.072 -9.113 -9.557 1.00 85.19 180 GLY A CA 1
ATOM 1381 C C . GLY A 1 180 ? 4.407 -10.497 -9.638 1.00 85.19 180 GLY A C 1
ATOM 1382 O O . GLY A 1 180 ? 3.555 -10.872 -8.829 1.00 85.19 180 GLY A O 1
ATOM 1383 N N . SER A 1 181 ? 4.795 -11.288 -10.634 1.00 73.81 181 SER A N 1
ATOM 1384 C CA . SER A 1 181 ? 4.374 -12.689 -10.709 1.00 73.81 181 SER A CA 1
ATOM 1385 C C . SER A 1 181 ? 4.840 -13.434 -9.452 1.00 73.81 181 SER A C 1
ATOM 1387 O O . SER A 1 181 ? 6.040 -13.605 -9.239 1.00 73.81 181 SER A O 1
ATOM 1389 N N . VAL A 1 182 ? 3.889 -13.854 -8.618 1.00 79.19 182 VAL A N 1
ATOM 1390 C CA . VAL A 1 182 ? 4.117 -14.650 -7.402 1.00 79.19 182 VAL A CA 1
ATOM 1391 C C . VAL A 1 182 ? 3.625 -16.071 -7.617 1.00 79.19 182 VAL A C 1
ATOM 1393 O O . VAL A 1 182 ? 2.726 -16.308 -8.419 1.00 79.19 182 VAL A O 1
ATOM 1396 N N . ALA A 1 183 ? 4.207 -17.025 -6.894 1.00 79.06 183 ALA A N 1
ATOM 1397 C CA . ALA A 1 183 ? 3.866 -18.433 -7.063 1.00 79.06 183 ALA A CA 1
ATOM 1398 C C . ALA A 1 183 ? 2.464 -18.785 -6.532 1.00 79.06 183 ALA A C 1
ATOM 1400 O O . ALA A 1 183 ? 1.835 -19.701 -7.053 1.00 79.06 183 ALA A O 1
ATOM 1401 N N . ASN A 1 184 ? 1.984 -18.081 -5.503 1.00 88.81 184 ASN A N 1
ATOM 1402 C CA . ASN A 1 184 ? 0.807 -18.483 -4.733 1.00 88.81 184 ASN A CA 1
ATOM 1403 C C . ASN A 1 184 ? -0.090 -17.309 -4.267 1.00 88.81 184 ASN A C 1
ATOM 1405 O O . ASN A 1 184 ? -0.376 -17.173 -3.078 1.00 88.81 184 ASN A O 1
ATOM 1409 N N . PRO A 1 185 ? -0.584 -16.458 -5.182 1.00 93.06 185 PRO A N 1
ATOM 1410 C CA . PRO A 1 185 ? -1.506 -15.369 -4.830 1.00 93.06 185 PRO A CA 1
ATOM 1411 C C . PRO A 1 185 ? -2.826 -15.868 -4.206 1.00 93.06 185 PRO A C 1
ATOM 1413 O O . PRO A 1 185 ? -3.405 -15.180 -3.367 1.00 93.06 185 PRO A O 1
ATOM 1416 N N . GLU A 1 186 ? -3.267 -17.078 -4.560 1.00 95.56 186 GLU A N 1
ATOM 1417 C CA . GLU A 1 186 ? -4.453 -17.724 -3.978 1.00 95.56 186 GLU A CA 1
ATOM 1418 C C . GLU A 1 186 ? -4.278 -18.048 -2.488 1.00 95.56 186 GLU A C 1
ATOM 1420 O O . GLU A 1 186 ? -5.220 -17.902 -1.712 1.00 95.56 186 GLU A O 1
ATOM 1425 N N . ASP A 1 187 ? -3.067 -18.410 -2.050 1.00 95.44 187 ASP A N 1
ATOM 1426 C CA . ASP A 1 187 ? -2.795 -18.673 -0.631 1.00 95.44 187 ASP A CA 1
ATOM 1427 C C . ASP A 1 187 ? -2.924 -17.388 0.197 1.00 95.44 187 ASP A C 1
ATOM 1429 O O . ASP A 1 187 ? -3.426 -17.411 1.322 1.00 95.44 187 ASP A O 1
ATOM 1433 N N . ILE A 1 188 ? -2.513 -16.249 -0.371 1.00 95.81 188 ILE A N 1
ATOM 1434 C CA . ILE A 1 188 ? -2.663 -14.936 0.266 1.00 95.81 188 ILE A CA 1
ATOM 1435 C C . ILE A 1 188 ? -4.141 -14.557 0.372 1.00 95.81 188 ILE A C 1
ATOM 1437 O O . ILE A 1 188 ? -4.580 -14.111 1.433 1.00 95.81 188 ILE A O 1
ATOM 1441 N N . ALA A 1 189 ? -4.932 -14.770 -0.682 1.00 97.31 189 ALA A N 1
ATOM 1442 C CA . ALA A 1 189 ? -6.373 -14.536 -0.625 1.00 97.31 189 ALA A CA 1
ATOM 1443 C C . ALA A 1 189 ? -7.061 -15.455 0.399 1.00 97.31 189 ALA A C 1
ATOM 1445 O O . ALA A 1 189 ? -7.856 -14.982 1.212 1.00 97.31 189 ALA A O 1
ATOM 1446 N N . ALA A 1 190 ? -6.702 -16.741 0.440 1.00 97.94 190 ALA A N 1
ATOM 1447 C CA . ALA A 1 190 ? -7.210 -17.684 1.434 1.00 97.94 190 ALA A CA 1
ATOM 1448 C C . ALA A 1 190 ? -6.841 -17.267 2.867 1.00 97.94 190 ALA A C 1
ATOM 1450 O O . ALA A 1 190 ? -7.662 -17.367 3.782 1.00 97.94 190 ALA A O 1
ATOM 1451 N N . TRP A 1 191 ? -5.629 -16.748 3.075 1.00 97.56 191 TRP A N 1
ATOM 1452 C CA . TRP A 1 191 ? -5.219 -16.205 4.365 1.00 97.56 191 TRP A CA 1
ATOM 1453 C C . TRP A 1 191 ? -6.053 -14.985 4.777 1.00 97.56 191 TRP A C 1
ATOM 1455 O O . TRP A 1 191 ? -6.548 -14.950 5.903 1.00 97.56 191 TRP A O 1
ATOM 1465 N N . LEU A 1 192 ? -6.303 -14.036 3.868 1.00 98.19 192 LEU A N 1
ATOM 1466 C CA . LEU A 1 192 ? -7.197 -12.898 4.127 1.00 98.19 192 LEU A CA 1
ATOM 1467 C C . LEU A 1 192 ? -8.615 -13.358 4.500 1.00 98.19 192 LEU A C 1
ATOM 1469 O O . LEU A 1 192 ? -9.209 -12.832 5.443 1.00 98.19 192 LEU A O 1
ATOM 1473 N N . VAL A 1 193 ? -9.139 -14.379 3.817 1.00 98.19 193 VAL A N 1
ATOM 1474 C CA . VAL A 1 193 ? -10.440 -14.982 4.148 1.00 98.19 193 VAL A CA 1
ATOM 1475 C C . VAL A 1 193 ? -10.438 -15.589 5.553 1.00 98.19 193 VAL A C 1
ATOM 1477 O O . VAL A 1 193 ? -11.384 -15.374 6.312 1.00 98.19 193 VAL A O 1
ATOM 1480 N N . ASN A 1 194 ? -9.359 -16.266 5.956 1.00 97.94 194 ASN A N 1
ATOM 1481 C CA . ASN A 1 194 ? -9.207 -16.794 7.319 1.00 97.94 194 ASN A CA 1
ATOM 1482 C C . ASN A 1 194 ? -9.142 -15.688 8.389 1.00 97.94 194 ASN A C 1
ATOM 1484 O O . ASN A 1 194 ? -9.526 -15.924 9.533 1.00 97.94 194 ASN A O 1
ATOM 1488 N N . LEU A 1 195 ? -8.720 -14.476 8.019 1.00 97.06 195 LEU A N 1
ATOM 1489 C CA . LEU A 1 195 ? -8.780 -13.275 8.863 1.00 97.06 195 LEU A CA 1
ATOM 1490 C C . LEU A 1 195 ? -10.173 -12.608 8.871 1.00 97.06 195 LEU A C 1
ATOM 1492 O O . LEU A 1 1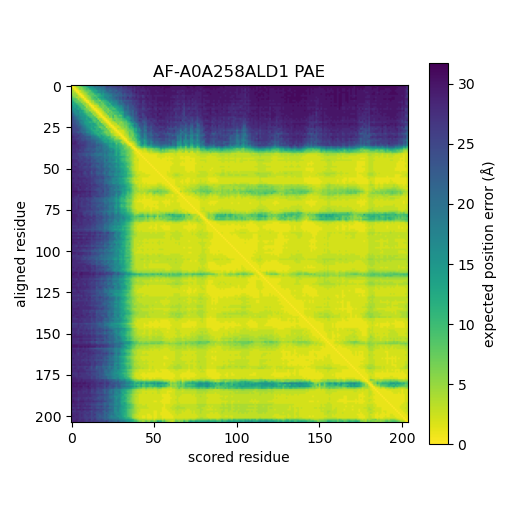95 ? -10.338 -11.513 9.412 1.00 97.06 195 LEU A O 1
ATOM 1496 N N . GLY A 1 196 ? -11.186 -13.245 8.275 1.00 97.50 196 GLY A N 1
ATOM 1497 C CA . GLY A 1 196 ? -12.565 -12.751 8.224 1.00 97.50 196 GLY A CA 1
ATOM 1498 C C . GLY A 1 196 ? -12.827 -11.713 7.132 1.00 97.50 196 GLY A C 1
ATOM 1499 O O . GLY A 1 196 ? -13.867 -11.055 7.153 1.00 97.50 196 GLY A O 1
ATOM 1500 N N . ARG A 1 197 ? -11.900 -11.556 6.182 1.00 97.94 197 ARG A N 1
ATOM 1501 C CA . ARG A 1 197 ? -11.965 -10.546 5.121 1.00 97.94 197 ARG A CA 1
ATOM 1502 C C . ARG A 1 197 ? -12.591 -11.145 3.855 1.00 97.94 197 ARG A C 1
ATOM 1504 O O . ARG A 1 197 ? -12.575 -12.355 3.649 1.00 97.94 197 ARG A O 1
ATOM 1511 N N . LYS A 1 198 ? -13.159 -10.308 2.984 1.00 97.94 198 LYS A N 1
ATOM 1512 C CA . LYS A 1 198 ? -13.584 -10.725 1.634 1.00 97.94 198 LYS A CA 1
ATOM 1513 C C . LYS A 1 198 ? -12.439 -10.425 0.682 1.00 97.94 198 LYS A C 1
ATOM 1515 O O . LYS A 1 198 ? -12.143 -9.250 0.514 1.00 97.94 198 LYS A O 1
ATOM 1520 N N . ALA A 1 199 ? -11.813 -11.435 0.088 1.00 98.06 199 ALA A N 1
ATOM 1521 C CA . ALA A 1 199 ? -10.642 -11.249 -0.763 1.00 98.06 199 ALA A CA 1
ATOM 1522 C C . ALA A 1 199 ? -10.784 -12.003 -2.086 1.00 98.06 199 ALA A C 1
ATOM 1524 O O . ALA A 1 199 ? -11.283 -13.124 -2.103 1.00 98.06 199 ALA A O 1
ATOM 1525 N N . GLU A 1 200 ? -10.330 -11.381 -3.170 1.00 98.31 200 GLU A N 1
ATOM 1526 C CA . GLU A 1 200 ? -10.370 -11.935 -4.524 1.00 98.31 200 GLU A CA 1
ATOM 1527 C C . GLU A 1 200 ? -9.021 -11.734 -5.221 1.00 98.31 200 GLU A C 1
ATOM 1529 O O . GLU A 1 200 ? -8.327 -10.733 -4.994 1.00 98.31 200 GLU A O 1
ATOM 1534 N N . VAL A 1 201 ? -8.659 -12.674 -6.092 1.00 97.56 201 VAL A N 1
ATOM 1535 C CA . VAL A 1 201 ? -7.414 -12.621 -6.863 1.00 97.56 201 VAL A CA 1
ATOM 1536 C C . VAL A 1 201 ? -7.677 -12.091 -8.270 1.00 97.56 201 VAL A C 1
ATOM 1538 O O . VAL A 1 201 ? -8.638 -12.470 -8.939 1.00 97.56 201 VAL A O 1
ATOM 1541 N N . VAL A 1 202 ? -6.801 -11.204 -8.740 1.00 96.56 202 VAL A N 1
ATOM 1542 C CA . VAL A 1 202 ? -6.799 -10.690 -10.113 1.00 96.56 202 VAL A CA 1
ATOM 1543 C C . VAL A 1 202 ? -5.435 -10.959 -10.740 1.00 96.56 202 VAL A C 1
ATOM 1545 O O . VAL A 1 202 ? -4.405 -10.533 -10.213 1.00 96.56 202 VAL A O 1
ATOM 1548 N N . MET A 1 203 ? -5.432 -11.659 -11.874 1.00 90.50 203 MET A N 1
ATOM 1549 C CA . MET A 1 203 ? -4.220 -12.047 -12.602 1.00 90.50 203 MET A CA 1
ATOM 1550 C C . MET A 1 203 ? -4.228 -11.548 -14.048 1.00 90.50 203 MET A C 1
ATOM 1552 O O . MET A 1 203 ? -5.290 -11.239 -14.593 1.00 90.50 203 MET A O 1
ATOM 1556 N N . THR A 1 204 ? -3.039 -11.503 -14.658 1.00 84.31 204 THR A N 1
ATOM 1557 C CA . THR A 1 204 ? -2.821 -11.173 -16.080 1.00 84.31 204 THR A CA 1
ATOM 1558 C C . THR A 1 204 ? -2.055 -12.268 -16.793 1.00 84.31 204 THR A C 1
ATOM 1560 O O . THR A 1 204 ? -1.029 -12.694 -16.210 1.00 84.31 204 THR A O 1
#

Radius of gyration: 24.73 Å; Cα contacts (8 Å, |Δi|>4): 308; chains: 1; bounding box: 62×52×76 Å

Secondary structure (DSSP, 8-state):
--SSSSHHHHHHHHHHHHHHHHHHHHHHHHHHHHHTT--PPPHHHHHHHHHHHTT-EEEEE--TTS-THHHHHHHHHTT---S-EEEEESSHHHHHHHHHHHHHTT--EEEE-SS-EESTTSSEEEEEGGGGHHHHHTT---SEEEETTGGGGG-TTTHHHHHHHHHHS-TTSEEEEEESS-S-HHHHHHHHHHTT--EEEEE-

Sequence (204 aa):
MADDWKELSESHADHALILGADIATSSLKHMLPSLNQLKLPDPWQHQAVNLLRSGCDVVVSAPTGAGKTYIFELLHQGRHLHGQAIYTVPTRALANDKYAEWKEAKWNVGIATGDIAENVDAPVVVATLETQIERLVRGEGPALLVIDEYQMISDHSRGANYEAAIALAPQDTRLLLLSGSVANPEDIAAWLVNLGRKAEVVMT